Protein AF-A0A1M5M139-F1 (afdb_monomer)

Nearest PDB structures (foldseek):
  7ypo-assembly1_A  TM=5.159E-01  e=4.342E-01  Helicoverpa armigera nucleopolyhedrovirus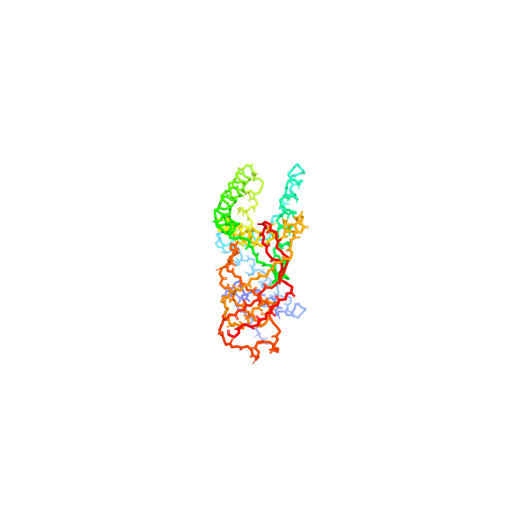
  7yny-assembly1_G  TM=5.193E-01  e=1.221E+00  Helicoverpa armigera nucleopolyhedrovirus
  6nmy-assembly1_F  TM=2.025E-01  e=9.646E+00  Homo sapiens

Foldseek 3Di:
DDDDDDDCPPDALVRLVVCLVPDPCVVCVVVNVVSVVSNVVNLVVDDVVVVVVVCLAPPDDQDDDPPVCVVVVVVVVVVVVVLVVLLVCLLVQQQWWFFLVLVVCLVVVLVVVLVVVLVVVVVCCVPPPSNVVCLVSHDPPSVVVNVCVSVVSSVSSNSCSRGVVLVVVLVVFDWDKDKDKFKWAWDADDVSAGTWIFTPDDDRTHTHIHHDDPVCRVVDDRIAMKMFIAIDGNGTGRTDDMDGDD

pLDDT: mean 82.04, std 12.28, range [37.03, 96.19]

Mean predicted aligned error: 14.46 Å

Secondary structure (DSSP, 8-state):
---PPP-GGG--HHHHHHHHHH--TTT-HHHHHHHHHHHHHHHHHS-HHHHHHHHHHH--PPPPPPHHHHHHHHHHHHHHHHHHHHHHHHTT-TTEEEBHHHHHHHHHHHHHHHHHHHHHHHHHHHH-HHHHHHHHHH-TTHHHHHHHHHHHHHHHHHHIIIIIHHHHHHHHS--EEEEEEEEEEEEEEETTEEEEEEEPP-TTB--EEEE--HHHHHHS-SEEEEEEEEEEETTEEEEEEEEEE-

Radius of gyration: 30.86 Å; Cα contacts (8 Å, |Δi|>4): 283; chains: 1; bounding box: 57×76×71 Å

Solvent-accessible surface area (backbone atoms only — not comparable to full-atom values): 13813 Å² total; per-residue (Å²): 131,92,73,82,70,86,79,66,88,81,53,51,72,68,55,46,52,51,52,59,72,72,50,60,57,90,83,39,55,69,58,50,53,54,51,50,52,50,49,51,50,52,64,67,69,46,55,70,74,57,55,58,59,56,52,62,74,79,68,73,83,73,79,75,78,54,79,84,52,45,63,60,53,49,48,55,50,50,52,51,51,50,52,53,56,54,42,60,50,52,60,76,49,47,46,61,34,41,14,29,80,58,58,74,43,38,64,59,49,34,52,53,52,27,53,52,52,37,50,51,49,52,52,48,46,70,69,34,65,65,60,40,49,49,43,59,65,73,33,100,52,37,70,54,54,64,65,45,50,45,54,51,46,40,65,55,38,43,56,31,58,60,45,47,51,36,52,54,50,35,76,77,43,79,62,42,84,43,72,50,73,34,46,35,36,58,48,72,74,46,89,89,38,58,31,30,36,40,34,52,60,46,98,66,29,41,61,41,58,38,68,47,52,68,69,53,59,75,70,49,68,68,54,52,41,33,36,42,30,29,42,32,33,91,35,22,33,42,57,75,49,72,47,81,47,135

Sequence (246 aa):
MNQQGPDYQNYSLEELEDALSQLDRERFPERFVELQEWLVKRRDEQPASEKAMDDTYYGEALEPVPKENKLWVWFWQGLLIGVLLLDMLVIFRQGYIPAAWWGEWVFTQVLVYTIALSGAFYAFVSKDNFFSRNLKRRSRSWKFTLAFVPLLFAMFLFPFINYVIPAAGHEFATYNRYEYTTTYKLKTRRKGCHYRADLDAAEGLTSSTICITKRDYDSMAPSGKIEVAGHRSMWGLTVTAYREVP

Organism: NCBI:txid634436

Structure (mmCIF, N/CA/C/O backbone):
data_AF-A0A1M5M139-F1
#
_entry.id   AF-A0A1M5M139-F1
#
loop_
_atom_site.group_PDB
_atom_site.id
_atom_site.type_symbol
_atom_site.label_atom_id
_atom_site.label_alt_id
_atom_site.label_comp_id
_atom_site.label_asym_id
_atom_site.label_entity_id
_atom_site.label_seq_id
_atom_site.pdbx_PDB_ins_code
_atom_site.Cartn_x
_atom_site.Cartn_y
_atom_site.Cartn_z
_atom_site.occupancy
_atom_site.B_iso_or_equiv
_atom_site.auth_seq_id
_atom_site.auth_comp_id
_atom_site.auth_asym_id
_atom_site.auth_atom_id
_atom_site.pdbx_PDB_model_num
ATOM 1 N N . MET A 1 1 ? -34.436 -59.790 36.455 1.00 37.03 1 MET A N 1
ATOM 2 C CA . MET A 1 1 ? -32.985 -59.748 36.175 1.00 37.03 1 MET A CA 1
ATOM 3 C C . MET A 1 1 ? -32.459 -58.442 36.750 1.00 37.03 1 MET A C 1
ATOM 5 O O . MET A 1 1 ? -32.854 -57.399 36.251 1.00 37.03 1 MET A O 1
ATOM 9 N N . ASN A 1 2 ? -31.670 -58.494 37.828 1.00 41.66 2 ASN A N 1
ATOM 10 C CA . ASN A 1 2 ? -31.037 -57.313 38.426 1.00 41.66 2 ASN A CA 1
ATOM 11 C C . ASN A 1 2 ? -29.975 -56.781 37.458 1.00 41.66 2 ASN A C 1
ATOM 13 O O . ASN A 1 2 ? -28.872 -57.317 37.407 1.00 41.66 2 ASN A O 1
ATOM 17 N N . GLN A 1 3 ? -30.314 -55.769 36.663 1.00 47.72 3 GLN A N 1
ATOM 18 C CA . GLN A 1 3 ? -29.313 -54.991 35.941 1.00 47.72 3 GLN A CA 1
ATOM 19 C C . GLN A 1 3 ? -28.833 -53.895 36.891 1.00 47.72 3 GLN A C 1
ATOM 21 O O . GLN A 1 3 ? -29.526 -52.898 37.075 1.00 47.72 3 GLN A O 1
ATOM 26 N N . GLN A 1 4 ? -27.679 -54.105 37.531 1.00 57.88 4 GLN A N 1
ATOM 27 C CA . GLN A 1 4 ? -26.932 -53.004 38.141 1.00 57.88 4 GLN A CA 1
ATOM 28 C C . GLN A 1 4 ? -26.701 -51.951 37.051 1.00 57.88 4 GLN A C 1
ATOM 30 O O . GLN A 1 4 ? -26.166 -52.267 35.987 1.00 57.88 4 GLN A O 1
ATOM 35 N N . GLY A 1 5 ? -27.211 -50.740 37.275 1.00 64.12 5 GLY A N 1
ATOM 36 C CA . GLY A 1 5 ? -26.995 -49.610 36.377 1.00 64.12 5 GLY A CA 1
ATOM 37 C C . GLY A 1 5 ? -25.524 -49.176 36.353 1.00 64.12 5 GLY A C 1
ATOM 38 O O . GLY A 1 5 ? -24.733 -49.655 37.169 1.00 64.12 5 GLY A O 1
ATOM 39 N N . PRO A 1 6 ? -25.144 -48.291 35.416 1.00 73.19 6 PRO A N 1
ATOM 40 C CA . PRO A 1 6 ? -23.825 -47.668 35.425 1.00 73.19 6 PRO A CA 1
ATOM 41 C C . PRO A 1 6 ? -23.622 -46.882 36.727 1.00 73.19 6 PRO A C 1
ATOM 43 O O . PRO A 1 6 ? -24.538 -46.200 37.176 1.00 73.19 6 PRO A O 1
ATOM 46 N N . ASP A 1 7 ? -22.432 -46.971 37.321 1.00 80.44 7 ASP A N 1
ATOM 47 C CA . ASP A 1 7 ? -22.066 -46.163 38.487 1.00 80.44 7 ASP A CA 1
ATOM 48 C C . ASP A 1 7 ? -21.491 -44.815 38.033 1.00 80.44 7 ASP A C 1
ATOM 50 O O . ASP A 1 7 ? -20.358 -44.736 37.553 1.00 80.44 7 ASP A O 1
ATOM 54 N N . TYR A 1 8 ? -22.287 -43.756 38.183 1.00 80.00 8 TYR A N 1
ATOM 55 C CA . TYR A 1 8 ? -21.932 -42.396 37.774 1.00 80.00 8 TYR A CA 1
ATOM 56 C C . TYR A 1 8 ? -21.022 -41.666 38.775 1.00 80.00 8 TYR A C 1
ATOM 58 O O . TYR A 1 8 ? -20.567 -40.560 38.487 1.00 80.00 8 TYR A O 1
ATOM 66 N N . GLN A 1 9 ? -20.711 -42.262 39.936 1.00 81.44 9 GLN A N 1
ATOM 67 C CA . GLN A 1 9 ? -19.918 -41.607 40.988 1.00 81.44 9 GLN A CA 1
ATOM 68 C C . GLN A 1 9 ? -18.545 -41.141 40.497 1.00 81.44 9 GLN A C 1
ATOM 70 O O . GLN A 1 9 ? -18.058 -40.089 40.910 1.00 81.44 9 GLN A O 1
ATOM 75 N N . ASN A 1 10 ? -17.924 -41.905 39.598 1.00 82.50 10 ASN A N 1
ATOM 76 C CA . ASN A 1 10 ? -16.565 -41.649 39.121 1.00 82.50 10 ASN A CA 1
ATOM 77 C C . ASN A 1 10 ? -16.506 -40.910 37.781 1.00 82.50 10 ASN A C 1
ATOM 79 O O . ASN A 1 10 ? -15.408 -40.673 37.287 1.00 82.50 10 ASN A O 1
ATOM 83 N N . TYR A 1 11 ? -17.653 -40.549 37.199 1.00 82.19 11 TYR A N 1
ATOM 84 C CA . TYR A 1 11 ? -17.681 -39.894 35.896 1.00 82.19 11 TYR A CA 1
ATOM 85 C C . TYR A 1 11 ? -17.213 -38.442 36.042 1.00 82.19 11 TYR A C 1
ATOM 87 O O . TYR A 1 11 ? -17.574 -37.737 36.997 1.00 82.19 11 TYR A O 1
ATOM 95 N N . SER A 1 12 ? -16.403 -38.002 35.085 1.00 82.06 12 SER A N 1
ATOM 96 C CA . SER A 1 12 ? -16.081 -36.593 34.879 1.00 82.06 12 SER A CA 1
ATOM 97 C C . SER A 1 12 ? -17.290 -35.831 34.329 1.00 82.06 12 SER A C 1
ATOM 99 O O . SER A 1 12 ? -18.270 -36.420 33.873 1.00 82.06 12 SER A O 1
ATOM 101 N N . LEU A 1 13 ? -17.242 -34.497 34.379 1.00 81.25 13 LEU A N 1
ATOM 102 C CA . LEU A 1 13 ? -18.358 -33.662 33.929 1.00 81.25 13 LEU A CA 1
ATOM 103 C C . LEU A 1 13 ? -18.660 -33.866 32.432 1.00 81.25 13 LEU A C 1
ATOM 105 O O . LEU A 1 13 ? -19.823 -33.988 32.065 1.00 81.25 13 LEU A O 1
ATOM 109 N N . GLU A 1 14 ? -17.624 -34.008 31.602 1.00 81.00 14 GLU A N 1
ATOM 110 C CA . GLU A 1 14 ? -17.751 -34.296 30.165 1.00 81.00 14 GLU A CA 1
ATOM 111 C C . GLU A 1 14 ? -18.387 -35.674 29.912 1.00 81.00 14 GLU A C 1
ATOM 113 O O . GLU A 1 14 ? -19.272 -35.805 29.070 1.00 81.00 14 GLU A O 1
ATOM 118 N N . GLU A 1 15 ? -17.998 -36.696 30.681 1.00 83.75 15 GLU A N 1
ATOM 119 C CA . GLU A 1 15 ? -18.577 -38.043 30.576 1.00 83.75 15 GLU A CA 1
ATOM 120 C C . GLU A 1 15 ? -20.043 -38.082 31.028 1.00 83.75 15 GLU A C 1
ATOM 122 O O . GLU A 1 15 ? -20.845 -38.822 30.459 1.00 83.75 15 GLU A O 1
ATOM 127 N N . LEU A 1 16 ? -20.420 -37.281 32.032 1.00 85.25 16 LEU A N 1
ATOM 128 C CA . LEU A 1 16 ? -21.813 -37.144 32.461 1.00 85.25 16 LEU A CA 1
ATOM 129 C C . LEU A 1 16 ? -22.671 -36.423 31.406 1.00 85.25 16 LEU A C 1
ATOM 131 O O . LEU A 1 16 ? -23.817 -36.818 31.182 1.00 85.25 16 LEU A O 1
ATOM 135 N N . GLU A 1 17 ? -22.137 -35.388 30.749 1.00 84.44 17 GLU A N 1
ATOM 136 C CA . GLU A 1 17 ? -22.825 -34.675 29.663 1.00 84.44 17 GLU A CA 1
ATOM 137 C C . GLU A 1 17 ? -22.992 -35.560 28.419 1.00 84.44 17 GLU A C 1
ATOM 139 O O . GLU A 1 17 ? -24.080 -35.601 27.834 1.00 84.44 17 GLU A O 1
ATOM 144 N N . ASP A 1 18 ? -21.960 -36.329 28.059 1.00 84.25 18 ASP A N 1
ATOM 145 C CA . ASP A 1 18 ? -22.025 -37.290 26.956 1.00 84.25 18 ASP A CA 1
ATOM 146 C C . ASP A 1 18 ? -23.029 -38.415 27.256 1.00 84.25 18 ASP A C 1
ATOM 148 O O . ASP A 1 18 ? -23.915 -38.691 26.441 1.00 84.25 18 ASP A O 1
ATOM 152 N N . ALA A 1 19 ? -22.996 -38.981 28.469 1.00 83.81 19 ALA A N 1
ATOM 153 C CA . ALA A 1 19 ? -23.956 -39.994 28.908 1.00 83.81 19 ALA A CA 1
ATOM 154 C C . ALA A 1 19 ? -25.405 -39.481 28.878 1.00 83.81 19 ALA A C 1
ATOM 156 O O . ALA A 1 19 ? -26.307 -40.202 28.449 1.00 83.81 19 ALA A O 1
ATOM 157 N N . LEU A 1 20 ? -25.642 -38.225 29.276 1.00 84.06 20 LEU A N 1
ATOM 158 C CA . LEU A 1 20 ? -26.963 -37.596 29.196 1.00 84.06 20 LEU A CA 1
ATOM 159 C C . LEU A 1 20 ? -27.423 -37.394 27.743 1.00 84.06 20 LEU A C 1
ATOM 161 O O . LEU A 1 20 ? -28.618 -37.500 27.456 1.00 84.06 20 LEU A O 1
ATOM 165 N N . SER A 1 21 ? -26.497 -37.092 26.829 1.00 83.12 21 SER A N 1
ATOM 166 C CA . SER A 1 21 ? -26.801 -36.869 25.410 1.00 83.12 21 SER A CA 1
ATOM 167 C C . SER A 1 21 ? -27.193 -38.155 24.675 1.00 83.12 21 SER A C 1
ATOM 169 O O . SER A 1 21 ? -28.029 -38.122 23.771 1.00 83.12 21 SER A O 1
ATOM 171 N N . GLN A 1 22 ? -26.638 -39.290 25.107 1.00 82.56 22 GLN A N 1
ATOM 172 C CA . GLN A 1 22 ? -26.876 -40.611 24.524 1.00 82.56 22 GLN A CA 1
ATOM 173 C C . GLN A 1 22 ? -28.011 -41.382 25.221 1.00 82.56 22 GLN A C 1
ATOM 175 O O . GLN A 1 22 ? -28.447 -42.424 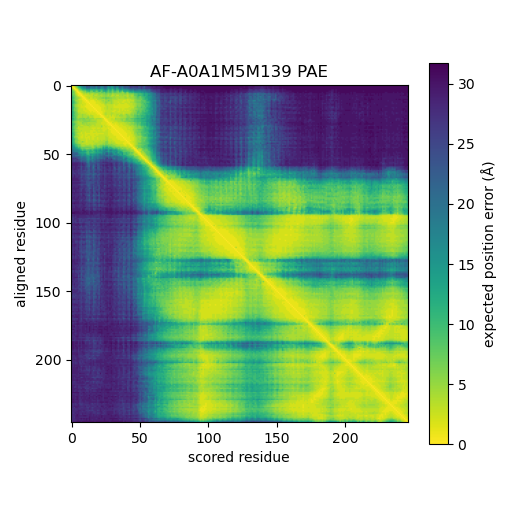24.722 1.00 82.56 22 GLN A O 1
ATOM 180 N N . LEU A 1 23 ? -28.510 -40.895 26.364 1.00 84.44 23 LEU A N 1
ATOM 181 C CA . LEU A 1 23 ? -29.578 -41.552 27.112 1.00 84.44 23 LEU A CA 1
ATOM 182 C C . LEU A 1 23 ? -30.946 -41.370 26.437 1.00 84.44 23 LEU A C 1
ATOM 184 O O . LEU A 1 23 ? -31.459 -40.259 26.291 1.00 84.44 23 LEU A O 1
ATOM 188 N N . ASP A 1 24 ? -31.594 -42.494 26.137 1.00 82.69 24 ASP A N 1
ATOM 189 C CA . ASP A 1 24 ? -33.000 -42.532 25.742 1.00 82.69 24 ASP A CA 1
ATOM 190 C C . ASP A 1 24 ? -33.910 -42.228 26.948 1.00 82.69 24 ASP A C 1
ATOM 192 O O . ASP A 1 24 ? -34.145 -43.068 27.827 1.00 82.69 24 ASP A O 1
ATOM 196 N N . ARG A 1 25 ? -34.403 -40.986 26.983 1.00 81.75 25 ARG A N 1
ATOM 197 C CA . ARG A 1 25 ? -35.172 -40.408 28.095 1.00 81.75 25 ARG A CA 1
ATOM 198 C C . ARG A 1 25 ? -36.525 -41.076 28.304 1.00 81.75 25 ARG A C 1
ATOM 200 O O . ARG A 1 25 ? -36.994 -41.139 29.437 1.00 81.75 25 ARG A O 1
ATOM 207 N N . GLU A 1 26 ? -37.149 -41.565 27.236 1.00 79.69 26 GLU A N 1
ATOM 208 C CA . GLU A 1 26 ? -38.466 -42.207 27.312 1.00 79.69 26 GLU A CA 1
ATOM 209 C C . GLU A 1 26 ? -38.354 -43.613 27.905 1.00 79.69 26 GLU A C 1
ATOM 211 O O . GLU A 1 26 ? -39.253 -44.083 28.604 1.00 79.69 26 GLU A O 1
ATOM 216 N N . ARG A 1 27 ? -37.215 -44.271 27.669 1.00 80.06 27 ARG A N 1
ATOM 217 C CA . ARG A 1 27 ? -36.970 -45.644 28.106 1.00 80.06 27 ARG A CA 1
ATOM 218 C C . ARG A 1 27 ? -36.388 -45.752 29.515 1.00 80.06 27 ARG A C 1
ATOM 220 O O . ARG A 1 27 ? -36.637 -46.753 30.185 1.00 80.06 27 ARG A O 1
ATOM 227 N N . PHE A 1 28 ? -35.622 -44.757 29.971 1.00 82.12 28 PHE A N 1
ATOM 228 C CA . PHE A 1 28 ? -34.951 -44.780 31.278 1.00 82.12 28 PHE A CA 1
ATOM 229 C C . PHE A 1 28 ? -35.088 -43.451 32.048 1.00 82.12 28 PHE A C 1
ATOM 231 O O . PHE A 1 28 ? -34.087 -42.767 32.282 1.00 82.12 28 PHE A O 1
ATOM 238 N N . PRO A 1 29 ? -36.306 -43.087 32.495 1.00 79.56 29 PRO A N 1
ATOM 239 C CA . PRO A 1 29 ? -36.557 -41.813 33.172 1.00 79.56 29 PRO A CA 1
ATOM 240 C C . PRO A 1 29 ? -35.836 -41.691 34.523 1.00 79.56 29 PRO A C 1
ATOM 242 O O . PRO A 1 29 ? -35.364 -40.615 34.870 1.00 79.56 29 PRO A O 1
ATOM 245 N N . GLU A 1 30 ? -35.680 -42.789 35.268 1.00 83.19 30 GLU A N 1
ATOM 246 C CA . GLU A 1 30 ? -34.983 -42.782 36.565 1.00 83.19 30 GLU A CA 1
ATOM 247 C C . GLU A 1 30 ? -33.487 -42.461 36.414 1.00 83.19 30 GLU A C 1
ATOM 249 O O . GLU A 1 30 ? -32.934 -41.676 37.180 1.00 83.19 30 GLU A O 1
ATOM 254 N N . ARG A 1 31 ? -32.844 -42.985 35.359 1.00 81.81 31 ARG A N 1
ATOM 255 C CA . ARG A 1 31 ? -31.425 -42.713 35.062 1.00 81.81 31 ARG A CA 1
ATOM 256 C C . ARG A 1 31 ? -31.194 -41.277 34.618 1.00 81.81 31 ARG A C 1
ATOM 258 O O . ARG A 1 31 ? -30.126 -40.728 34.854 1.00 81.81 31 ARG A O 1
ATOM 265 N N . PHE A 1 32 ? -32.186 -40.680 33.963 1.00 83.00 32 PHE A N 1
ATOM 266 C CA . PHE A 1 32 ? -32.128 -39.283 33.561 1.00 83.00 32 PHE A CA 1
ATOM 267 C C . PHE A 1 32 ? -32.095 -38.360 34.785 1.00 83.00 32 PHE A C 1
ATOM 269 O O . PHE A 1 32 ? -31.285 -37.438 34.821 1.00 83.00 32 PHE A O 1
ATOM 276 N N . VAL A 1 33 ? -32.922 -38.642 35.799 1.00 83.75 33 VAL A N 1
ATOM 277 C CA . VAL A 1 33 ? -32.925 -37.891 37.065 1.00 83.75 33 VAL A CA 1
ATOM 278 C C . VAL A 1 33 ? -31.592 -38.063 37.795 1.00 83.75 33 VAL A C 1
ATOM 280 O O . VAL A 1 33 ? -30.975 -37.072 38.171 1.00 83.75 33 VAL A O 1
ATOM 283 N N . GLU A 1 34 ? -31.094 -39.295 37.904 1.00 83.94 34 GLU A N 1
ATOM 284 C CA . GLU A 1 34 ? -29.816 -39.585 38.565 1.00 83.94 34 GLU A CA 1
ATOM 285 C C . GLU A 1 34 ? -28.622 -38.889 37.879 1.00 83.94 34 GLU A C 1
ATOM 287 O O . GLU A 1 34 ? -27.794 -38.268 38.545 1.00 83.94 34 GLU A O 1
ATOM 292 N N . LEU A 1 35 ? -28.549 -38.915 36.542 1.00 83.88 35 LEU A N 1
ATOM 293 C CA . LEU A 1 35 ? -27.514 -38.201 35.782 1.00 83.88 35 LEU A CA 1
ATOM 294 C C . LEU A 1 35 ? -27.607 -36.681 35.958 1.00 83.88 35 LEU A C 1
ATOM 296 O O . LEU A 1 35 ? -26.576 -36.017 36.062 1.00 83.88 35 LEU A O 1
ATOM 300 N N . GLN A 1 36 ? -28.818 -36.117 36.018 1.00 82.31 36 GLN A N 1
ATOM 301 C CA . GLN A 1 36 ? -29.002 -34.692 36.302 1.00 82.31 36 GLN A CA 1
ATOM 302 C C . GLN A 1 36 ? -28.524 -34.321 37.708 1.00 82.31 36 GLN A C 1
ATOM 304 O O . GLN A 1 36 ? -27.856 -33.300 37.871 1.00 82.31 36 GLN A O 1
ATOM 309 N N . GLU A 1 37 ? -28.814 -35.148 38.711 1.00 85.62 37 GLU A N 1
ATOM 310 C CA . GLU A 1 37 ? -28.352 -34.935 40.084 1.00 85.62 37 GLU A CA 1
ATOM 311 C C . GLU A 1 37 ? -26.821 -34.982 40.181 1.00 85.62 37 GLU A C 1
ATOM 313 O O . GLU A 1 37 ? -26.213 -34.092 40.782 1.00 85.62 37 GLU A O 1
ATOM 318 N N . TRP A 1 38 ? -26.179 -35.961 39.534 1.00 83.81 38 TRP A N 1
ATOM 319 C CA . TRP A 1 38 ? -24.717 -36.052 39.492 1.00 83.81 38 TRP A CA 1
ATOM 320 C C . TRP A 1 38 ? -24.069 -34.910 38.706 1.00 83.81 38 TRP A C 1
ATOM 322 O O . TRP A 1 38 ? -23.031 -34.408 39.134 1.00 83.81 38 TRP A O 1
ATOM 332 N N . LEU A 1 39 ? -24.688 -34.441 37.618 1.00 83.25 39 LEU A N 1
ATOM 333 C CA . LEU A 1 39 ? -24.229 -33.260 36.876 1.00 83.25 39 LEU A CA 1
ATOM 334 C C . LEU A 1 39 ? -24.257 -31.999 37.737 1.00 83.25 39 LEU A C 1
ATOM 336 O O . LEU A 1 39 ? -23.273 -31.259 37.776 1.00 83.25 39 LEU A O 1
ATOM 340 N N . VAL A 1 40 ? -25.361 -31.764 38.451 1.00 83.50 40 VAL A N 1
ATOM 341 C CA . VAL A 1 40 ? -25.485 -30.623 39.369 1.00 83.50 40 VAL A CA 1
ATOM 342 C C . VAL A 1 40 ? -24.438 -30.728 40.474 1.00 83.50 40 VAL A C 1
ATOM 344 O O . VAL A 1 40 ? -23.694 -29.778 40.707 1.00 83.50 40 VAL A O 1
ATOM 347 N N . LYS A 1 41 ? -24.299 -31.907 41.083 1.00 86.19 41 LYS A N 1
ATOM 348 C CA . LYS A 1 41 ? -23.318 -32.151 42.140 1.00 86.19 41 LYS A CA 1
ATOM 349 C C . LYS A 1 41 ? -21.879 -31.922 41.669 1.00 86.19 41 LYS A C 1
ATOM 351 O O . LYS A 1 41 ? -21.130 -31.225 42.345 1.00 86.19 41 LYS A O 1
ATOM 356 N N . ARG A 1 42 ? -21.489 -32.432 40.494 1.00 83.44 42 ARG A N 1
ATOM 357 C CA . ARG A 1 42 ? -20.148 -32.211 39.921 1.00 83.44 42 ARG A CA 1
ATOM 358 C C . ARG A 1 42 ? -19.898 -30.749 39.558 1.00 83.44 42 ARG A C 1
ATOM 360 O O . ARG A 1 42 ? -18.794 -30.256 39.771 1.00 83.44 42 ARG A O 1
ATOM 367 N N . ARG A 1 43 ? -20.916 -30.037 39.067 1.00 78.25 43 ARG A N 1
ATOM 368 C CA . ARG A 1 43 ? -20.843 -28.592 38.795 1.00 78.25 43 ARG A CA 1
ATOM 369 C C . ARG A 1 43 ? -20.740 -27.764 40.084 1.00 78.25 43 ARG A C 1
ATOM 371 O O . ARG A 1 43 ? -20.158 -26.680 40.079 1.00 78.25 43 ARG A O 1
ATOM 378 N N . ASP A 1 44 ? -21.272 -28.256 41.196 1.00 79.94 44 ASP A N 1
ATOM 379 C CA . ASP A 1 44 ? -21.140 -27.621 42.512 1.00 79.94 44 ASP A CA 1
ATOM 380 C C . ASP A 1 44 ? -19.823 -27.948 43.220 1.00 79.94 44 ASP A C 1
ATOM 382 O O . ASP A 1 44 ? -19.306 -27.105 43.952 1.00 79.94 44 ASP A O 1
ATOM 386 N N . GLU A 1 45 ? -19.239 -29.112 42.939 1.00 81.81 45 GLU A N 1
ATOM 387 C CA . GLU A 1 45 ? -17.903 -29.512 43.394 1.00 81.81 45 GLU A CA 1
ATOM 388 C C . GLU A 1 45 ? -16.762 -28.840 42.605 1.00 81.81 45 GLU A C 1
ATOM 390 O O . GLU A 1 45 ? -15.619 -28.849 43.070 1.00 81.81 45 GLU A O 1
ATOM 395 N N . GLN A 1 46 ? -17.042 -28.238 41.439 1.00 73.69 46 GLN A N 1
ATOM 396 C CA . GLN A 1 46 ? -16.029 -27.505 40.677 1.00 73.69 46 GLN A CA 1
ATOM 397 C C . GLN A 1 46 ? -15.457 -26.335 41.494 1.00 73.69 46 GLN A C 1
ATOM 399 O O . GLN A 1 46 ? -16.208 -25.548 42.085 1.00 73.69 46 GLN A O 1
ATOM 404 N N . PRO A 1 47 ? -14.123 -26.160 41.507 1.00 71.81 47 PRO A N 1
ATOM 405 C CA . PRO A 1 47 ? -13.500 -25.043 42.197 1.00 71.81 47 PRO A CA 1
ATOM 406 C C . PRO A 1 47 ? -14.016 -23.719 41.620 1.00 71.81 47 PRO A C 1
ATOM 408 O O . PRO A 1 47 ? -14.158 -23.558 40.408 1.00 71.81 47 PRO A O 1
ATOM 411 N N . ALA A 1 48 ? -14.255 -22.730 42.488 1.00 62.16 48 ALA A N 1
ATOM 412 C CA . ALA A 1 48 ? -14.799 -21.423 42.098 1.00 62.16 48 ALA A CA 1
ATOM 413 C C . ALA A 1 48 ? -13.986 -20.714 40.991 1.00 62.16 48 ALA A C 1
ATOM 415 O O . ALA A 1 48 ? -14.518 -19.862 40.283 1.00 62.16 48 ALA A O 1
ATOM 416 N N . SER A 1 49 ? -12.711 -21.082 40.814 1.00 56.53 49 SER A N 1
ATOM 417 C CA . SER A 1 49 ? -11.855 -20.617 39.720 1.00 56.53 49 SER A CA 1
ATOM 418 C C . SER A 1 49 ? -12.270 -21.126 38.337 1.00 56.53 49 SER A C 1
ATOM 420 O O . SER A 1 49 ? -12.070 -20.402 37.369 1.00 56.53 49 SER A O 1
ATOM 422 N N . GLU A 1 50 ? -12.826 -22.335 38.229 1.00 54.47 50 GLU A N 1
ATOM 423 C CA . GLU A 1 50 ? -13.322 -22.908 36.967 1.00 54.47 50 GLU A CA 1
ATOM 424 C C . GLU A 1 50 ? -14.752 -22.444 36.681 1.00 54.47 50 GLU A C 1
ATOM 426 O O . GLU A 1 50 ? -15.040 -22.005 35.570 1.00 54.47 50 GLU A O 1
ATOM 431 N N . LYS A 1 51 ? -15.603 -22.384 37.713 1.00 53.06 51 LYS A N 1
ATOM 432 C CA . LYS A 1 51 ? -16.973 -21.845 37.616 1.00 53.06 51 LYS A CA 1
ATOM 433 C C . LYS A 1 51 ? -16.988 -20.387 37.125 1.00 53.06 51 LYS A C 1
ATOM 435 O O 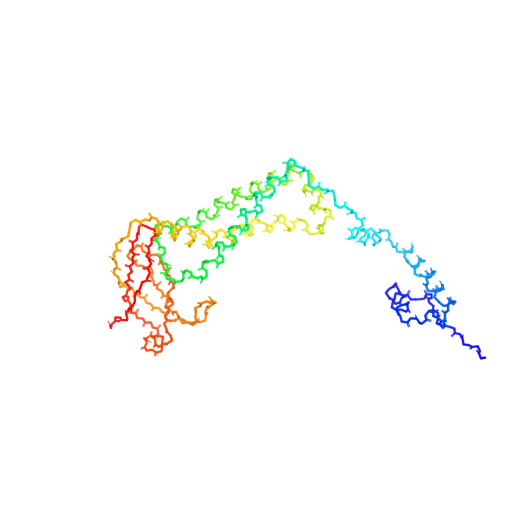. LYS A 1 51 ? -17.731 -20.031 36.218 1.00 53.06 51 LYS A O 1
ATOM 440 N N . ALA A 1 52 ? -16.084 -19.549 37.647 1.00 53.22 52 ALA A N 1
ATOM 441 C CA . ALA A 1 52 ? -15.930 -18.158 37.205 1.00 53.22 52 ALA A CA 1
ATOM 442 C C . ALA A 1 52 ? -15.407 -18.018 35.762 1.00 53.22 52 ALA A C 1
ATOM 444 O O . ALA A 1 52 ? -15.575 -16.967 35.139 1.00 53.22 52 ALA A O 1
ATOM 445 N N . MET A 1 53 ? -14.741 -19.049 35.242 1.00 49.22 53 MET A N 1
ATOM 446 C CA . MET A 1 53 ? -14.116 -19.038 33.924 1.00 49.22 53 MET A CA 1
ATOM 447 C C . MET A 1 53 ? -15.106 -19.393 32.807 1.00 49.22 53 MET A C 1
ATOM 449 O O . MET A 1 53 ? -14.954 -18.889 31.696 1.00 49.22 53 MET A O 1
ATOM 453 N N . ASP A 1 54 ? -16.127 -20.192 33.119 1.00 47.09 54 ASP A N 1
ATOM 454 C CA . ASP A 1 54 ? -17.172 -20.601 32.173 1.00 47.09 54 ASP A CA 1
ATOM 455 C C . ASP A 1 54 ? -18.351 -19.605 32.153 1.00 47.09 54 ASP A C 1
ATOM 457 O O . ASP A 1 54 ? -18.797 -19.163 31.090 1.00 47.09 54 ASP A O 1
ATOM 461 N N . ASP A 1 55 ? -18.763 -19.099 33.324 1.00 49.09 55 ASP A N 1
ATOM 462 C CA . ASP A 1 55 ? -19.841 -18.099 33.437 1.00 49.09 55 ASP A CA 1
ATOM 463 C C . ASP A 1 55 ? -19.479 -16.737 32.806 1.00 49.09 55 ASP A C 1
ATOM 465 O O . ASP A 1 55 ? -20.353 -15.971 32.386 1.00 49.09 55 ASP A O 1
ATOM 469 N N . THR A 1 56 ? -18.185 -16.421 32.674 1.00 50.81 56 THR A N 1
ATOM 470 C CA . THR A 1 56 ? -17.730 -15.180 32.022 1.00 50.81 56 THR A CA 1
ATOM 471 C C . THR A 1 56 ? -17.801 -15.219 30.495 1.00 50.81 56 THR A C 1
ATOM 473 O O . THR A 1 56 ? -17.719 -14.160 29.867 1.00 50.81 56 THR A O 1
ATOM 476 N N . TYR A 1 57 ? -17.975 -16.391 29.875 1.00 50.38 57 TYR A N 1
ATOM 477 C CA . TYR A 1 57 ? -17.971 -16.511 28.416 1.00 50.38 57 TYR A CA 1
ATOM 478 C C . TYR A 1 57 ? -19.358 -16.290 27.780 1.00 50.38 57 TYR A C 1
ATOM 480 O O . TYR A 1 57 ? -19.429 -15.764 26.667 1.00 50.38 57 TYR A O 1
ATOM 488 N N . TYR A 1 58 ? -20.457 -16.571 28.497 1.00 45.03 58 TYR A N 1
ATOM 489 C CA . TYR A 1 58 ? -21.823 -16.474 27.946 1.00 45.03 58 TYR A CA 1
ATOM 490 C C . TYR A 1 58 ? -22.837 -15.623 28.748 1.00 45.03 58 TYR A C 1
ATOM 492 O O . TYR A 1 58 ? -23.965 -15.454 28.288 1.00 45.03 58 TYR A O 1
ATOM 500 N N . GLY A 1 59 ? -22.481 -15.054 29.906 1.00 49.12 59 GLY A N 1
ATOM 501 C CA . GLY A 1 59 ? -23.490 -14.652 30.903 1.00 49.12 59 GLY A CA 1
ATOM 502 C C . GLY A 1 59 ? -24.003 -13.204 30.962 1.00 49.12 59 GLY A C 1
ATOM 503 O O . GLY A 1 59 ? -25.043 -12.991 31.579 1.00 49.12 59 GLY A O 1
ATOM 504 N N . GLU A 1 60 ? -23.357 -12.189 30.372 1.00 51.72 60 GLU A N 1
ATOM 505 C CA . GLU A 1 60 ? -23.799 -10.792 30.577 1.00 51.72 60 GLU A CA 1
ATOM 506 C C . GLU A 1 60 ? -24.143 -10.043 29.294 1.00 51.72 60 GLU A C 1
ATOM 508 O O . GLU A 1 60 ? -23.313 -9.853 28.402 1.00 51.72 60 GLU A O 1
ATOM 513 N N . ALA A 1 61 ? -25.391 -9.562 29.243 1.00 54.00 61 ALA A N 1
ATOM 514 C CA . ALA A 1 61 ? -25.876 -8.669 28.205 1.00 54.00 61 ALA A CA 1
ATOM 515 C C . ALA A 1 61 ? -24.948 -7.452 28.102 1.00 54.00 61 ALA A C 1
ATOM 517 O O . ALA A 1 61 ? -24.714 -6.732 29.074 1.00 54.00 61 ALA A O 1
ATOM 518 N N . LEU A 1 62 ? -24.395 -7.246 26.907 1.00 58.31 62 LEU A N 1
ATOM 519 C CA . LEU A 1 62 ? -23.519 -6.119 26.621 1.00 58.31 62 LEU A CA 1
ATOM 520 C C . LEU A 1 62 ? -24.279 -4.819 26.895 1.00 58.31 62 LEU A C 1
ATOM 522 O O . LEU A 1 62 ? -25.371 -4.613 26.360 1.00 58.31 62 LEU A O 1
ATOM 526 N N . GLU A 1 63 ? -23.687 -3.926 27.688 1.00 62.22 63 GLU A N 1
ATOM 527 C CA . GLU A 1 63 ? -24.193 -2.560 27.781 1.00 62.22 63 GLU A CA 1
ATOM 528 C C . GLU A 1 63 ? -24.180 -1.962 26.355 1.00 62.22 63 GLU A C 1
ATOM 530 O O . GLU A 1 63 ? -23.186 -2.116 25.635 1.00 62.22 63 GLU A O 1
ATOM 535 N N . PRO A 1 64 ? -25.270 -1.337 25.880 1.00 62.81 64 PRO A N 1
ATOM 536 C CA . PRO A 1 64 ? -25.296 -0.730 24.555 1.00 62.81 64 PRO A CA 1
ATOM 537 C C . PRO A 1 64 ? -24.338 0.466 24.498 1.00 62.81 64 PRO A C 1
ATOM 539 O O . PRO A 1 64 ? -24.228 1.224 25.460 1.00 62.81 64 PRO A O 1
ATOM 542 N N . VAL A 1 65 ? -23.670 0.662 23.352 1.00 64.00 65 VAL A N 1
ATOM 543 C CA . VAL A 1 65 ? -22.788 1.823 23.126 1.00 64.00 65 VAL A CA 1
ATOM 544 C C . VAL A 1 65 ? -23.557 3.112 23.448 1.00 64.00 65 VAL A C 1
ATOM 546 O O . VAL A 1 65 ? -24.641 3.305 22.878 1.00 64.00 65 VAL A O 1
ATOM 549 N N . PRO A 1 66 ? -23.021 4.004 24.304 1.00 71.00 66 PRO A N 1
ATOM 550 C CA . PRO A 1 66 ? -23.645 5.288 24.593 1.00 71.00 66 PRO A CA 1
ATOM 551 C C . PRO A 1 66 ? -23.974 6.036 23.296 1.00 71.00 66 PRO A C 1
ATOM 553 O O . PRO A 1 66 ? -23.151 6.098 22.377 1.00 71.00 66 PRO A O 1
ATOM 556 N N . LYS A 1 67 ? -25.184 6.605 23.192 1.00 72.38 67 LYS A N 1
ATOM 557 C CA . LYS A 1 67 ? -25.655 7.269 21.957 1.00 72.38 67 LYS A CA 1
ATOM 558 C C . LYS A 1 67 ? -24.708 8.385 21.493 1.00 72.38 67 LYS A C 1
ATOM 560 O O . LYS A 1 67 ? -24.547 8.571 20.291 1.00 72.38 67 LYS A O 1
ATOM 565 N N . GLU A 1 68 ? -24.063 9.065 22.435 1.00 72.00 68 GLU A N 1
ATOM 566 C CA . GLU A 1 68 ? -23.068 10.125 22.221 1.00 72.00 68 GLU A CA 1
ATOM 567 C C . GLU A 1 68 ? -21.783 9.645 21.526 1.00 72.00 68 GLU A C 1
ATOM 569 O O . GLU A 1 68 ? -21.263 10.333 20.650 1.00 72.00 68 GLU A O 1
ATOM 574 N N . ASN A 1 69 ? -21.324 8.425 21.817 1.00 70.31 69 ASN A N 1
ATOM 575 C CA . ASN A 1 69 ? -20.106 7.865 21.221 1.00 70.31 69 ASN A CA 1
ATOM 576 C C . ASN A 1 69 ? -20.384 7.121 19.912 1.00 70.31 69 ASN A C 1
ATOM 578 O O . ASN A 1 69 ? -19.461 6.830 19.150 1.00 70.31 69 ASN A O 1
ATOM 582 N N . LYS A 1 70 ? -21.657 6.828 19.617 1.00 76.25 70 LYS A N 1
ATOM 583 C CA . LYS A 1 70 ? -22.055 6.042 18.447 1.00 76.25 70 LYS A CA 1
ATOM 584 C C . LYS A 1 70 ? -21.561 6.672 17.144 1.00 76.25 70 LYS A C 1
ATOM 586 O O . LYS A 1 70 ? -20.994 5.966 16.321 1.00 76.25 70 LYS A O 1
ATOM 591 N N . LEU A 1 71 ? -21.703 7.987 16.971 1.00 79.00 71 LEU A N 1
ATOM 592 C CA . LEU A 1 71 ? -21.266 8.660 15.742 1.00 79.00 71 LEU A CA 1
ATOM 593 C C . LEU A 1 71 ? -19.746 8.548 15.535 1.00 79.00 71 LEU A C 1
ATOM 595 O O . LEU A 1 71 ? -19.286 8.247 14.437 1.00 79.00 71 LEU A O 1
ATOM 599 N N . TRP A 1 72 ? -18.975 8.727 16.610 1.00 73.19 72 TRP A N 1
ATOM 600 C CA . TRP A 1 72 ? -17.514 8.627 16.590 1.00 73.19 72 TRP A CA 1
ATOM 601 C C . TRP A 1 72 ? -17.044 7.201 16.279 1.00 73.19 72 TRP A C 1
ATOM 603 O O . TRP A 1 72 ? -16.152 6.996 15.457 1.00 73.19 72 TRP A O 1
ATOM 613 N N . VAL A 1 73 ? -17.678 6.195 16.883 1.00 76.19 73 VAL A N 1
ATOM 614 C CA . VAL A 1 73 ? -17.377 4.784 16.601 1.00 76.19 73 VAL A CA 1
ATOM 615 C C . VAL A 1 73 ? -17.666 4.447 15.136 1.00 76.19 73 VAL A C 1
ATOM 617 O O . VAL A 1 73 ? -16.844 3.808 14.483 1.00 76.19 73 VAL A O 1
ATOM 620 N N . TRP A 1 74 ? -18.797 4.913 14.598 1.00 79.94 74 TRP A N 1
ATOM 621 C CA . TRP A 1 74 ? -19.171 4.691 13.198 1.00 7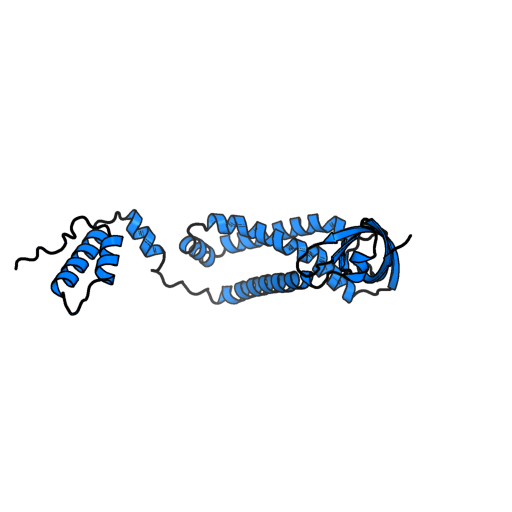9.94 74 TRP A CA 1
ATOM 622 C C . TRP A 1 74 ? -18.222 5.396 12.233 1.00 79.94 74 TRP A C 1
ATOM 624 O O . TRP A 1 74 ? -17.869 4.822 11.208 1.00 79.94 74 TRP A O 1
ATOM 634 N N . PHE A 1 75 ? -17.769 6.603 12.572 1.00 81.50 75 PHE A N 1
ATOM 635 C CA . PHE A 1 75 ? -16.777 7.325 11.784 1.00 81.50 75 PHE A CA 1
ATOM 636 C C . PHE A 1 75 ? -15.455 6.550 11.692 1.00 81.50 75 PHE A C 1
ATOM 638 O O . PHE A 1 75 ? -14.979 6.298 10.588 1.00 81.50 75 PHE A O 1
ATOM 645 N N . TRP A 1 76 ? -14.887 6.104 12.820 1.00 75.94 76 TRP A N 1
ATOM 646 C CA . TRP A 1 76 ? -13.640 5.324 12.811 1.00 75.94 76 TRP A CA 1
ATOM 647 C C . TRP A 1 76 ? -13.797 3.962 12.130 1.00 75.94 76 TRP A C 1
ATOM 649 O O . TRP A 1 76 ? -12.899 3.545 11.400 1.00 75.94 76 TRP A O 1
ATOM 659 N N . GLN A 1 77 ? -14.928 3.274 12.330 1.00 80.44 77 GLN A N 1
ATOM 660 C CA . GLN A 1 77 ? -15.217 2.024 11.620 1.00 80.44 77 GLN A CA 1
ATOM 661 C C . GLN A 1 77 ? -15.339 2.249 10.114 1.00 80.44 77 GLN A C 1
ATOM 663 O O . GLN A 1 77 ? -14.742 1.504 9.343 1.00 80.44 77 GLN A O 1
ATOM 668 N N . GLY A 1 78 ? -16.068 3.284 9.694 1.00 83.00 78 GLY A N 1
ATOM 669 C CA . GLY A 1 78 ? -16.217 3.651 8.290 1.00 83.00 78 GLY A CA 1
ATOM 670 C C . GLY A 1 78 ? -14.880 4.013 7.648 1.00 83.00 78 GLY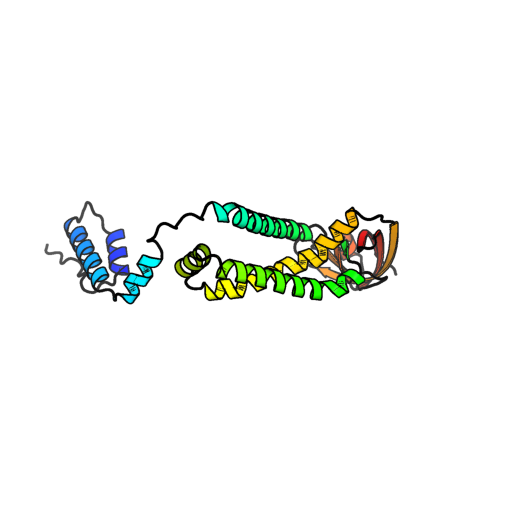 A C 1
ATOM 671 O O . GLY A 1 78 ? -14.582 3.528 6.561 1.00 83.00 78 GLY A O 1
ATOM 672 N N . LEU A 1 79 ? -14.043 4.788 8.345 1.00 82.00 79 LEU A N 1
ATOM 673 C CA . LEU A 1 79 ? -12.691 5.130 7.904 1.00 82.00 79 LEU A CA 1
ATOM 674 C C . LEU A 1 79 ? -11.830 3.872 7.725 1.00 82.00 79 LEU A C 1
ATOM 676 O O . LEU A 1 79 ? -11.212 3.697 6.678 1.00 82.00 79 LEU A O 1
ATOM 680 N N . LEU A 1 80 ? -11.818 2.979 8.717 1.00 81.00 80 LEU A N 1
ATOM 681 C CA . LEU A 1 80 ? -11.027 1.750 8.672 1.00 81.00 80 LEU A CA 1
ATOM 682 C C . LEU A 1 80 ? -11.495 0.821 7.545 1.00 81.00 80 LEU A C 1
ATOM 684 O O . LEU A 1 80 ? -10.672 0.345 6.771 1.00 81.00 80 LEU A O 1
ATOM 688 N N . ILE A 1 81 ? -12.806 0.616 7.398 1.00 84.88 81 ILE A N 1
ATOM 689 C CA . ILE A 1 81 ? -13.378 -0.159 6.287 1.00 84.88 81 ILE A CA 1
ATOM 690 C C . ILE A 1 81 ? -13.027 0.490 4.942 1.00 84.88 81 ILE A C 1
ATOM 692 O O . ILE A 1 81 ? -12.651 -0.214 4.008 1.00 84.88 81 ILE A O 1
ATOM 696 N N . GLY A 1 82 ? -13.103 1.818 4.843 1.00 84.94 82 GLY A N 1
ATOM 697 C CA . GLY A 1 82 ? -12.730 2.560 3.642 1.00 84.94 82 GLY A CA 1
ATOM 698 C C . GLY A 1 82 ? -11.273 2.327 3.241 1.00 84.94 82 GLY A C 1
ATOM 699 O O . GLY A 1 82 ? -11.011 1.996 2.087 1.00 84.94 82 GLY A O 1
ATOM 700 N N . VAL A 1 83 ? -10.338 2.420 4.193 1.00 82.00 83 VAL A N 1
ATOM 701 C CA . VAL A 1 83 ? -8.913 2.120 3.959 1.00 82.00 83 VAL A CA 1
ATOM 702 C C . VAL A 1 83 ? -8.733 0.676 3.492 1.00 82.00 83 VAL A C 1
ATOM 704 O O . VAL A 1 83 ? -8.085 0.452 2.476 1.00 82.00 83 VAL A O 1
ATOM 707 N N . LEU A 1 84 ? -9.378 -0.293 4.149 1.00 82.56 84 LEU A N 1
ATOM 708 C CA . LEU A 1 84 ? -9.295 -1.707 3.763 1.00 82.56 84 LEU A CA 1
ATOM 709 C C . LEU A 1 84 ? -9.804 -1.970 2.339 1.00 82.56 84 LEU A C 1
ATOM 711 O O . LEU A 1 84 ? -9.197 -2.741 1.594 1.00 82.56 84 LEU A O 1
ATOM 715 N N . LEU A 1 85 ? -10.916 -1.340 1.954 1.00 84.88 85 LEU A N 1
ATOM 716 C CA . LEU A 1 85 ? -11.466 -1.464 0.605 1.00 84.88 85 LEU A CA 1
ATOM 717 C C . LEU A 1 85 ? -10.529 -0.846 -0.436 1.00 84.88 85 LEU A C 1
ATOM 719 O O . LEU A 1 85 ? -10.296 -1.453 -1.480 1.00 84.88 85 LEU A O 1
ATOM 723 N N . LEU A 1 86 ? -9.956 0.324 -0.151 1.00 81.19 86 LEU A N 1
ATOM 724 C CA . LEU A 1 86 ? -9.004 0.981 -1.047 1.00 81.19 86 LEU A CA 1
ATOM 725 C C . LEU A 1 86 ? -7.695 0.189 -1.176 1.00 81.19 86 LEU A C 1
ATOM 727 O O . LEU A 1 86 ? -7.187 0.030 -2.285 1.00 81.19 86 LEU A O 1
ATOM 731 N N . ASP A 1 87 ? -7.197 -0.386 -0.084 1.00 79.69 87 ASP A N 1
ATOM 732 C CA . ASP A 1 87 ? -6.030 -1.272 -0.099 1.00 79.69 87 ASP A CA 1
ATOM 733 C C . ASP A 1 87 ? -6.276 -2.538 -0.915 1.00 79.69 87 ASP A C 1
ATOM 735 O O . ASP A 1 87 ? -5.403 -2.986 -1.660 1.00 79.69 87 ASP A O 1
ATOM 739 N N . MET A 1 88 ? -7.482 -3.109 -0.839 1.00 78.94 88 MET A N 1
ATOM 740 C CA . MET A 1 88 ? -7.850 -4.244 -1.682 1.00 78.94 88 MET A CA 1
ATOM 741 C C . MET A 1 88 ? -7.756 -3.886 -3.174 1.00 78.94 88 MET A C 1
ATOM 743 O O . MET A 1 88 ? -7.353 -4.729 -3.983 1.00 78.94 88 MET A O 1
ATOM 747 N N . LEU A 1 89 ? -8.062 -2.637 -3.546 1.00 75.19 89 LEU A N 1
ATOM 748 C CA . LEU A 1 89 ? -7.969 -2.175 -4.931 1.00 75.19 89 LEU A CA 1
ATOM 749 C C . LEU A 1 89 ? -6.527 -2.054 -5.445 1.00 75.19 89 LEU A C 1
ATOM 751 O O . LEU A 1 89 ? -6.314 -2.140 -6.657 1.00 75.19 89 LEU A O 1
ATOM 755 N N . VAL A 1 90 ? -5.524 -1.948 -4.563 1.00 73.88 90 VAL A N 1
ATOM 756 C CA . VAL A 1 90 ? -4.096 -1.937 -4.947 1.00 73.88 90 VAL A CA 1
ATOM 757 C C . VAL A 1 90 ? -3.722 -3.188 -5.739 1.00 73.88 90 VAL A C 1
ATOM 759 O O . VAL A 1 90 ? -2.925 -3.115 -6.673 1.00 73.88 90 VAL A O 1
ATOM 762 N N . ILE A 1 91 ? -4.341 -4.335 -5.435 1.00 65.12 91 ILE A N 1
ATOM 763 C CA . ILE A 1 91 ? -4.097 -5.601 -6.144 1.00 65.12 91 ILE A CA 1
ATOM 764 C C . ILE A 1 91 ? -4.409 -5.478 -7.645 1.00 65.12 91 ILE A C 1
ATOM 766 O O . ILE A 1 91 ? -3.792 -6.177 -8.449 1.00 65.12 91 ILE A O 1
ATOM 770 N N . PHE A 1 92 ? -5.318 -4.579 -8.033 1.00 63.66 92 PHE A N 1
ATOM 771 C CA . PHE A 1 92 ? -5.698 -4.336 -9.426 1.00 63.66 92 PHE A CA 1
ATOM 772 C C . PHE A 1 92 ? -4.868 -3.231 -10.106 1.00 63.66 92 PHE A C 1
ATOM 774 O O . PHE A 1 92 ? -4.929 -3.087 -11.323 1.00 63.66 92 PHE A O 1
ATOM 781 N N . ARG A 1 93 ? -4.046 -2.476 -9.364 1.00 67.38 93 ARG A N 1
ATOM 782 C CA . ARG A 1 93 ? -3.240 -1.340 -9.863 1.00 67.38 93 ARG A CA 1
ATOM 783 C C . ARG A 1 93 ? -1.817 -1.749 -10.291 1.00 67.38 93 ARG A C 1
ATOM 785 O O . ARG A 1 93 ? -0.865 -1.003 -10.095 1.00 67.38 93 ARG A O 1
ATOM 792 N N . GLN A 1 94 ? -1.647 -2.922 -10.907 1.00 69.25 94 GLN A N 1
ATOM 793 C CA . GLN A 1 94 ? -0.319 -3.501 -11.213 1.00 69.25 94 GLN A CA 1
ATOM 794 C C . GLN A 1 94 ? 0.420 -2.877 -12.417 1.00 69.25 94 GLN A C 1
ATOM 796 O O . GLN A 1 94 ? 1.435 -3.406 -12.859 1.00 69.25 94 GLN A O 1
ATOM 801 N N . GLY A 1 95 ? -0.091 -1.769 -12.959 1.00 80.06 95 GLY A N 1
ATOM 802 C CA . GLY A 1 95 ? 0.537 -0.990 -14.033 1.00 80.06 95 GLY A CA 1
ATOM 803 C C . GLY A 1 95 ? 1.006 0.397 -13.591 1.00 80.06 95 GLY A C 1
ATOM 804 O O . GLY A 1 95 ? 1.323 1.217 -14.443 1.00 80.06 95 GLY A O 1
ATOM 805 N N . TYR A 1 96 ? 1.005 0.693 -12.288 1.00 89.56 96 TYR A N 1
ATOM 806 C CA . TYR A 1 96 ? 1.403 1.998 -11.762 1.00 89.56 96 TYR A CA 1
ATOM 807 C C . TYR A 1 96 ? 2.757 1.935 -11.047 1.00 89.56 96 TYR A C 1
ATOM 809 O O . TYR A 1 96 ? 2.961 1.106 -10.160 1.00 89.56 96 TYR A O 1
ATOM 817 N N . ILE A 1 97 ? 3.661 2.843 -11.413 1.00 91.44 97 ILE A N 1
ATOM 818 C CA . ILE A 1 97 ? 5.011 2.973 -10.861 1.00 91.44 97 ILE A CA 1
ATOM 819 C C . ILE A 1 97 ? 5.104 4.310 -10.113 1.00 91.44 97 ILE A C 1
ATOM 821 O O . ILE A 1 97 ? 5.059 5.357 -10.763 1.00 91.44 97 ILE A O 1
ATOM 825 N N . PRO A 1 98 ? 5.232 4.318 -8.774 1.00 92.44 98 PRO A N 1
ATOM 826 C CA . PRO A 1 98 ? 5.380 5.554 -8.010 1.00 92.44 98 PRO A CA 1
ATOM 827 C C . PRO A 1 98 ? 6.651 6.337 -8.372 1.00 92.44 98 PRO A C 1
ATOM 829 O O . PRO A 1 98 ? 7.677 5.779 -8.766 1.00 92.44 98 PRO A O 1
ATOM 832 N N . ALA A 1 99 ? 6.604 7.655 -8.194 1.00 93.75 99 ALA A N 1
ATOM 833 C CA . ALA A 1 99 ? 7.781 8.503 -8.320 1.00 93.75 99 ALA A CA 1
ATOM 834 C C . ALA A 1 99 ? 8.786 8.248 -7.182 1.00 93.75 99 ALA A C 1
ATOM 836 O O . ALA A 1 99 ? 8.400 7.999 -6.037 1.00 93.75 99 ALA A O 1
ATOM 837 N N . ALA A 1 100 ? 10.081 8.362 -7.484 1.00 93.44 100 ALA A N 1
ATOM 838 C CA . ALA A 1 100 ? 11.165 8.114 -6.531 1.00 93.44 100 ALA A CA 1
ATOM 839 C C . ALA A 1 100 ? 11.075 9.020 -5.296 1.00 93.44 100 ALA A C 1
ATOM 841 O O . ALA A 1 100 ? 11.140 8.521 -4.175 1.00 93.44 100 ALA A O 1
ATOM 842 N N . TRP A 1 101 ? 10.808 10.317 -5.497 1.00 93.06 101 TRP A N 1
ATOM 843 C CA . TRP A 1 101 ? 10.646 11.265 -4.392 1.00 93.06 101 TRP A CA 1
ATOM 844 C C . TRP A 1 101 ? 9.516 10.856 -3.442 1.00 93.06 101 TRP A C 1
ATOM 846 O O . TRP A 1 101 ? 9.627 11.086 -2.249 1.00 93.06 101 TRP A O 1
ATOM 856 N N . TRP A 1 102 ? 8.434 10.239 -3.934 1.00 93.25 102 TRP A N 1
ATOM 857 C CA . TRP A 1 102 ? 7.366 9.743 -3.066 1.00 93.25 102 TRP A CA 1
ATOM 858 C C . TRP A 1 102 ? 7.860 8.541 -2.262 1.00 93.25 102 TRP A C 1
ATOM 860 O O . TRP A 1 102 ? 7.735 8.522 -1.038 1.00 93.25 102 TRP A O 1
ATOM 870 N N . GLY A 1 103 ? 8.479 7.578 -2.957 1.00 88.31 103 GLY A N 1
ATOM 871 C CA . GLY A 1 103 ? 9.024 6.345 -2.388 1.00 88.31 103 GLY A CA 1
ATOM 872 C C . GLY A 1 103 ? 10.002 6.568 -1.233 1.00 88.31 103 GLY A C 1
ATOM 873 O O . GLY A 1 103 ? 9.935 5.851 -0.237 1.00 88.31 103 GLY A O 1
ATOM 874 N N . GLU A 1 104 ? 10.854 7.593 -1.325 1.00 90.44 104 GLU A N 1
ATOM 875 C CA . GLU A 1 104 ? 11.820 7.962 -0.278 1.00 90.44 104 GLU A CA 1
ATOM 876 C C . GLU A 1 104 ? 11.152 8.296 1.066 1.00 90.44 104 GLU A C 1
ATOM 878 O O . GLU A 1 104 ? 11.697 7.990 2.128 1.00 90.44 104 GLU A O 1
ATOM 883 N N . TRP A 1 105 ? 9.944 8.868 1.039 1.00 91.62 105 TRP A N 1
ATOM 884 C CA . TRP A 1 105 ? 9.226 9.284 2.246 1.00 91.62 105 TRP A CA 1
ATOM 885 C C . TRP A 1 105 ? 8.191 8.272 2.735 1.00 91.62 105 TRP A C 1
ATOM 887 O O . TRP A 1 105 ? 7.670 8.452 3.836 1.00 91.62 105 TRP A O 1
ATOM 897 N N . VAL A 1 106 ? 7.899 7.206 1.980 1.00 91.62 106 VAL A N 1
ATOM 898 C CA . VAL A 1 106 ? 6.852 6.228 2.336 1.00 91.62 106 VAL A CA 1
ATOM 899 C C . VAL A 1 106 ? 7.083 5.649 3.727 1.00 91.62 106 VAL A C 1
ATOM 901 O O . VAL A 1 106 ? 6.165 5.649 4.544 1.00 91.62 106 VAL A O 1
ATOM 904 N N . PHE A 1 107 ? 8.304 5.199 4.033 1.00 91.19 107 PHE A N 1
ATOM 905 C CA . PHE A 1 107 ? 8.608 4.611 5.341 1.00 91.19 107 PHE A CA 1
ATOM 906 C C . PHE A 1 107 ? 8.366 5.606 6.484 1.00 91.19 107 PHE A C 1
ATOM 908 O O . PHE A 1 107 ? 7.693 5.282 7.464 1.00 91.19 107 PHE A O 1
ATOM 915 N N . THR A 1 108 ? 8.860 6.836 6.334 1.00 93.56 108 THR A N 1
ATOM 916 C CA . THR A 1 108 ? 8.695 7.904 7.326 1.00 93.56 108 THR A CA 1
ATOM 917 C C . THR A 1 108 ? 7.225 8.259 7.523 1.00 93.56 108 THR A C 1
ATOM 919 O O . THR A 1 108 ? 6.770 8.369 8.660 1.00 93.56 108 THR A O 1
ATOM 922 N N . GLN A 1 109 ? 6.458 8.388 6.438 1.00 92.19 109 GLN A N 1
ATOM 923 C CA . GLN A 1 109 ? 5.023 8.661 6.504 1.00 92.19 109 GLN A CA 1
ATOM 924 C C . GLN A 1 109 ? 4.281 7.534 7.229 1.00 92.19 109 GLN A C 1
ATOM 926 O O . GLN A 1 109 ? 3.542 7.802 8.175 1.00 92.19 109 GLN A O 1
ATOM 931 N N . VAL A 1 110 ? 4.522 6.273 6.850 1.00 92.69 110 VAL A N 1
ATOM 932 C CA . VAL A 1 110 ? 3.918 5.102 7.507 1.00 92.69 110 VAL A CA 1
ATOM 933 C C . VAL A 1 110 ? 4.226 5.106 9.002 1.00 92.69 110 VAL A C 1
ATOM 935 O O . VAL A 1 110 ? 3.314 4.923 9.808 1.00 92.69 110 VAL A O 1
ATOM 938 N N . LEU A 1 111 ? 5.476 5.367 9.391 1.00 93.38 111 LEU A N 1
ATOM 939 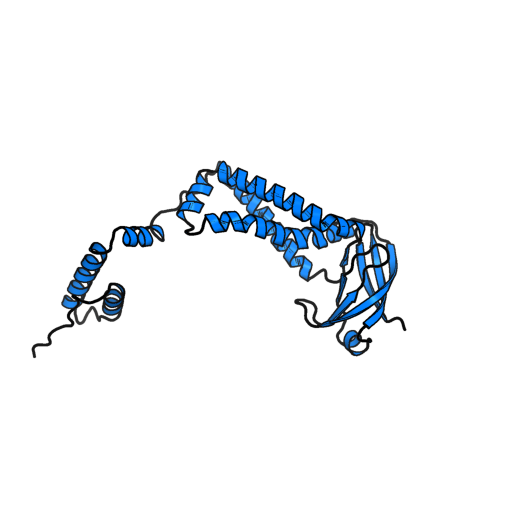C CA . LEU A 1 111 ? 5.882 5.427 10.793 1.00 93.38 111 LEU A CA 1
ATOM 940 C C . LEU A 1 111 ? 5.149 6.543 11.555 1.00 93.38 111 LEU A C 1
ATOM 942 O O . LEU A 1 111 ? 4.551 6.281 12.599 1.00 93.38 111 LEU A O 1
ATOM 946 N N . VAL A 1 112 ? 5.156 7.770 11.027 1.00 94.44 112 VAL A N 1
ATOM 947 C CA . VAL A 1 112 ? 4.520 8.938 11.660 1.00 94.44 112 VAL A CA 1
ATOM 948 C C . VAL A 1 112 ? 3.016 8.725 11.818 1.00 94.44 112 VAL A C 1
ATOM 950 O O . VAL A 1 112 ? 2.484 8.913 12.915 1.00 94.44 112 VAL A O 1
ATOM 953 N N . TYR A 1 113 ? 2.327 8.278 10.765 1.00 91.62 113 TYR A N 1
ATOM 954 C CA . TYR A 1 113 ? 0.891 8.006 10.830 1.00 91.62 113 TYR A CA 1
ATOM 955 C C . TYR A 1 113 ? 0.569 6.839 11.762 1.00 91.62 113 TYR A C 1
ATOM 957 O O . TYR A 1 113 ? -0.410 6.914 12.501 1.00 91.62 113 TYR A O 1
ATOM 965 N N . THR A 1 114 ? 1.408 5.800 11.808 1.00 92.00 114 THR A N 1
ATOM 966 C CA . THR A 1 114 ? 1.237 4.694 12.761 1.00 92.00 114 THR A CA 1
ATOM 967 C C . THR A 1 114 ? 1.324 5.195 14.200 1.00 92.00 114 THR A C 1
ATOM 969 O O . THR A 1 114 ? 0.467 4.849 15.012 1.00 92.00 114 THR A O 1
ATOM 972 N N . ILE A 1 115 ? 2.310 6.038 14.526 1.00 92.88 115 ILE A N 1
ATOM 973 C CA . ILE A 1 115 ? 2.454 6.626 15.867 1.00 92.88 115 ILE A CA 1
ATOM 974 C C . ILE A 1 115 ? 1.242 7.504 16.199 1.00 92.88 115 ILE A C 1
ATOM 976 O O . ILE A 1 115 ? 0.660 7.355 17.274 1.00 92.88 115 ILE A O 1
ATOM 980 N N . ALA A 1 116 ? 0.821 8.372 15.276 1.00 92.38 116 ALA A N 1
ATOM 981 C CA . ALA A 1 116 ? -0.315 9.267 15.478 1.00 92.38 116 ALA A CA 1
ATOM 982 C C . ALA A 1 116 ? -1.635 8.503 15.691 1.00 92.38 116 ALA A C 1
ATOM 984 O O . ALA A 1 116 ? -2.349 8.766 16.660 1.00 92.38 116 ALA A O 1
ATOM 985 N N . LEU A 1 117 ? -1.938 7.518 14.836 1.00 90.00 117 LEU A N 1
ATOM 986 C CA . LEU A 1 117 ? -3.138 6.683 14.954 1.00 90.00 117 LEU A CA 1
ATOM 987 C C . LEU A 1 117 ? -3.103 5.806 16.205 1.00 90.00 117 LEU A C 1
ATOM 989 O O . LEU A 1 117 ? -4.122 5.663 16.876 1.00 90.00 117 LEU A O 1
ATOM 993 N N . SER A 1 118 ? -1.936 5.268 16.564 1.00 90.06 118 SER A N 1
ATOM 994 C CA . SER A 1 118 ? -1.773 4.509 17.807 1.00 90.06 118 SER A CA 1
ATOM 995 C C . SER A 1 118 ? -2.010 5.397 19.026 1.00 90.06 118 SER A C 1
ATOM 997 O O . SER A 1 118 ? -2.738 5.008 19.933 1.00 90.06 118 SER A O 1
ATOM 999 N N . GLY A 1 119 ? -1.460 6.615 19.037 1.00 89.75 119 GLY A 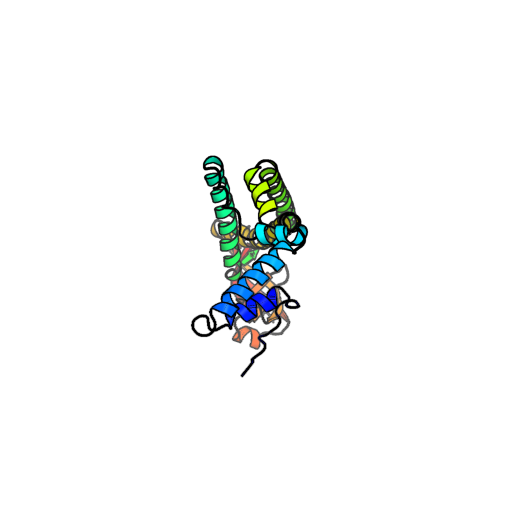N 1
ATOM 1000 C CA . GLY A 1 119 ? -1.702 7.597 20.092 1.00 89.75 119 GLY A CA 1
ATOM 1001 C C . GLY A 1 119 ? -3.183 7.960 20.216 1.00 89.75 119 GLY A C 1
ATOM 1002 O O . GLY A 1 119 ? -3.729 7.933 21.318 1.00 89.75 119 GLY A O 1
ATOM 1003 N N . ALA A 1 120 ? -3.857 8.217 19.091 1.00 86.81 120 ALA A N 1
ATOM 1004 C CA . ALA A 1 120 ? -5.295 8.477 19.059 1.00 86.81 120 ALA A CA 1
ATOM 1005 C C . ALA A 1 120 ? -6.109 7.278 19.574 1.00 86.81 120 ALA A C 1
ATOM 1007 O O . ALA A 1 120 ? -7.019 7.455 20.384 1.00 86.81 120 ALA A O 1
ATOM 1008 N N . PHE A 1 121 ? -5.744 6.058 19.174 1.00 85.19 121 PHE A N 1
ATOM 1009 C CA . PHE A 1 121 ? -6.360 4.826 19.656 1.00 85.19 121 PHE A CA 1
ATOM 1010 C C . PHE A 1 121 ? -6.191 4.658 21.172 1.00 85.19 121 PHE A C 1
ATOM 1012 O O . PHE A 1 121 ? -7.175 4.452 21.878 1.00 85.19 121 PHE A O 1
ATOM 1019 N N . TYR A 1 122 ? -4.979 4.812 21.710 1.00 85.56 122 TYR A N 1
ATOM 1020 C CA . TYR A 1 122 ? -4.742 4.707 23.153 1.00 85.56 122 TYR A CA 1
ATOM 1021 C C . TYR A 1 122 ? -5.422 5.830 23.949 1.00 85.56 122 TYR A C 1
ATOM 1023 O O . TYR A 1 122 ? -5.937 5.588 25.044 1.00 85.56 122 TYR A O 1
ATOM 1031 N N . ALA A 1 123 ? -5.489 7.047 23.405 1.00 84.56 123 ALA A N 1
ATOM 1032 C CA . ALA A 1 123 ? -6.239 8.147 24.009 1.00 84.56 123 ALA A CA 1
ATOM 1033 C C . ALA A 1 123 ? -7.749 7.855 24.035 1.00 84.56 123 ALA A C 1
ATOM 1035 O O . ALA A 1 123 ? -8.410 8.113 25.039 1.00 84.56 123 ALA A O 1
ATOM 1036 N N . PHE A 1 124 ? -8.286 7.264 22.965 1.00 79.88 124 PHE A N 1
ATOM 1037 C CA . PHE A 1 124 ? -9.678 6.830 22.899 1.00 79.88 124 PHE A CA 1
ATOM 1038 C C . PHE A 1 124 ? -9.967 5.726 23.923 1.00 79.88 124 PHE A C 1
ATOM 1040 O O . PHE A 1 124 ? -10.877 5.868 24.734 1.00 79.88 124 PHE A O 1
ATOM 1047 N N . VAL A 1 125 ? -9.144 4.674 23.964 1.00 78.00 125 VAL A N 1
ATOM 1048 C CA . VAL A 1 125 ? -9.296 3.566 24.921 1.00 78.00 125 VAL A CA 1
ATOM 1049 C C . VAL A 1 125 ? -9.176 4.038 26.373 1.00 78.00 125 VAL A C 1
ATOM 1051 O O . VAL A 1 125 ? -9.877 3.521 27.238 1.00 78.00 125 VAL A O 1
ATOM 1054 N N . SER A 1 126 ? -8.288 4.990 26.666 1.00 77.31 126 SER A N 1
ATOM 1055 C CA . SER A 1 126 ? -8.085 5.477 28.038 1.00 77.31 126 SER A CA 1
ATOM 1056 C C . SER A 1 126 ? -9.196 6.411 28.523 1.00 77.31 126 SER A C 1
ATOM 1058 O O . SER A 1 126 ? -9.503 6.396 29.712 1.00 77.31 126 SER A O 1
ATOM 1060 N N . LYS A 1 127 ? -9.816 7.198 27.633 1.00 76.44 127 LYS A N 1
ATOM 1061 C CA . LYS A 1 127 ? -10.948 8.074 27.979 1.00 76.44 127 LYS A CA 1
ATOM 1062 C C . LYS A 1 127 ? -12.295 7.354 27.966 1.00 76.44 127 LYS A C 1
ATOM 1064 O O . LYS A 1 127 ? -13.170 7.695 28.758 1.00 76.44 127 LYS A O 1
ATOM 1069 N N . ASP A 1 128 ? -12.477 6.381 27.079 1.00 69.88 128 ASP A N 1
ATOM 1070 C CA . ASP A 1 128 ? -13.727 5.638 26.968 1.00 69.88 128 ASP A CA 1
ATOM 1071 C C . ASP A 1 128 ? -13.752 4.463 27.963 1.00 69.88 128 ASP A C 1
ATOM 1073 O O . ASP A 1 128 ? -13.333 3.331 27.686 1.00 69.88 128 ASP A O 1
ATOM 1077 N N . ASN A 1 129 ? -14.276 4.749 29.159 1.00 66.31 129 ASN A N 1
ATOM 1078 C CA . ASN A 1 129 ? -14.494 3.755 30.210 1.00 66.31 129 ASN A CA 1
ATOM 1079 C C . ASN A 1 129 ? -15.380 2.593 29.745 1.00 66.31 129 ASN A C 1
ATOM 1081 O O . ASN A 1 129 ? -15.213 1.476 30.232 1.00 66.31 129 ASN A O 1
ATOM 1085 N N . PHE A 1 130 ? -16.294 2.824 28.804 1.00 66.69 130 PHE A N 1
ATOM 1086 C CA . PHE A 1 130 ? -17.180 1.793 28.282 1.00 66.69 130 PHE A CA 1
ATOM 1087 C C . PHE A 1 130 ? -16.420 0.842 27.351 1.00 66.69 130 PHE A C 1
ATOM 1089 O O . PHE A 1 130 ? -16.475 -0.378 27.529 1.00 66.69 130 PHE A O 1
ATOM 1096 N N . PHE A 1 131 ? -15.644 1.377 26.404 1.00 68.31 131 PHE A N 1
ATOM 1097 C CA . PHE A 1 131 ? -14.855 0.545 25.493 1.00 68.31 131 PHE A CA 1
ATOM 1098 C C . PHE A 1 131 ? -13.790 -0.259 26.245 1.00 68.31 131 PHE A C 1
ATOM 1100 O O . PHE A 1 131 ? -13.656 -1.461 26.016 1.00 68.31 131 PHE A O 1
ATOM 1107 N N . SER A 1 132 ? -13.068 0.357 27.188 1.00 67.88 132 SER A N 1
ATOM 1108 C CA . SER A 1 132 ? -12.024 -0.350 27.942 1.00 67.88 132 SER A CA 1
ATOM 1109 C C . SER A 1 132 ? -12.586 -1.425 28.881 1.00 67.88 132 SER A C 1
ATOM 1111 O O . SER A 1 132 ? -11.997 -2.505 28.979 1.00 67.88 132 SER A O 1
ATOM 1113 N N . ARG A 1 133 ? -13.741 -1.180 29.527 1.00 68.62 133 ARG A N 1
ATOM 1114 C CA . ARG A 1 133 ? -14.438 -2.185 30.350 1.00 68.62 133 ARG A CA 1
ATOM 1115 C C . ARG A 1 133 ? -14.912 -3.352 29.493 1.00 68.62 133 ARG A C 1
ATOM 1117 O O . ARG A 1 133 ? -14.625 -4.495 29.837 1.00 68.62 133 ARG A O 1
ATOM 1124 N N . ASN A 1 134 ? -15.539 -3.080 28.351 1.00 69.38 134 ASN A N 1
ATOM 1125 C CA . ASN A 1 134 ? -15.991 -4.127 27.436 1.00 69.38 134 ASN A CA 1
ATOM 1126 C C . ASN A 1 134 ? -14.828 -4.916 26.820 1.00 69.38 134 ASN A C 1
ATOM 1128 O O . ASN A 1 134 ? -14.921 -6.136 26.711 1.00 69.38 134 ASN A O 1
ATOM 1132 N N . LEU A 1 135 ? -13.711 -4.266 26.471 1.00 72.25 135 LEU A N 1
ATOM 1133 C CA . LEU A 1 135 ? -12.523 -4.946 25.944 1.00 72.25 135 LEU A CA 1
ATOM 1134 C C . LEU A 1 135 ? -11.922 -5.908 26.980 1.00 72.25 135 LEU A C 1
ATOM 1136 O O . LEU A 1 135 ? -11.605 -7.049 26.648 1.00 72.25 135 LEU A O 1
ATOM 1140 N N . LYS A 1 136 ? -11.801 -5.459 28.237 1.00 69.75 136 LYS A N 1
ATOM 1141 C CA . LYS A 1 136 ? -11.296 -6.272 29.355 1.00 69.75 136 LYS A CA 1
ATOM 1142 C C . LYS A 1 136 ? -12.241 -7.418 29.718 1.00 69.75 136 LYS A C 1
ATOM 1144 O O . LYS A 1 136 ? -11.758 -8.494 30.046 1.00 69.75 136 LYS A O 1
ATOM 1149 N N . ARG A 1 137 ? -13.558 -7.191 29.646 1.00 68.06 137 ARG A N 1
ATOM 1150 C CA . ARG A 1 137 ? -14.590 -8.197 29.946 1.00 68.06 137 ARG A CA 1
ATOM 1151 C C . ARG A 1 137 ? -14.690 -9.270 28.859 1.00 68.06 137 ARG A C 1
ATOM 1153 O O . ARG A 1 137 ? -14.861 -10.436 29.172 1.00 68.06 137 ARG A O 1
ATOM 1160 N N . ARG A 1 138 ? -14.571 -8.881 27.584 1.00 64.69 138 ARG A N 1
ATOM 1161 C CA . ARG A 1 138 ? -14.834 -9.751 26.423 1.00 64.69 138 ARG A CA 1
ATOM 1162 C C . ARG A 1 138 ? -13.619 -10.542 25.938 1.00 64.69 138 ARG A C 1
ATOM 1164 O O . ARG A 1 138 ? -13.786 -11.563 25.281 1.00 64.69 138 ARG A O 1
ATOM 1171 N N . SER A 1 139 ? -12.402 -10.058 26.188 1.00 61.34 139 SER A N 1
ATOM 1172 C CA . SER A 1 139 ? -11.184 -10.655 25.635 1.00 61.34 139 SER A CA 1
ATOM 1173 C C . SER A 1 139 ? -10.224 -11.081 26.738 1.00 61.34 139 SER A C 1
ATOM 1175 O O . SER A 1 139 ? -9.562 -10.248 27.363 1.00 61.34 139 SER A O 1
ATOM 1177 N N . ARG A 1 140 ? -10.056 -12.402 26.901 1.00 64.94 140 ARG A N 1
ATOM 1178 C CA . ARG A 1 140 ? -9.001 -13.001 27.743 1.00 64.94 140 ARG A CA 1
ATOM 1179 C C . ARG A 1 140 ? -7.607 -12.469 27.375 1.00 64.94 140 ARG A C 1
ATOM 1181 O O . ARG A 1 140 ? -6.718 -12.398 28.219 1.00 64.94 140 ARG A O 1
ATOM 1188 N N . SER A 1 141 ? -7.434 -12.028 26.129 1.00 72.31 141 SER A N 1
ATOM 1189 C CA . SER A 1 141 ? -6.203 -11.481 25.566 1.00 72.31 141 SER A CA 1
ATOM 1190 C C . SER A 1 141 ? -6.296 -9.981 25.250 1.00 72.31 141 SER A C 1
ATOM 1192 O O . SER A 1 141 ? -5.642 -9.514 24.323 1.00 72.31 141 SER A O 1
ATOM 1194 N N . TRP A 1 142 ? -7.067 -9.185 26.001 1.00 74.00 142 TRP A N 1
ATOM 1195 C CA . TRP A 1 142 ? -7.208 -7.736 25.750 1.00 74.00 142 TRP A CA 1
ATOM 1196 C C . TRP A 1 142 ? -5.862 -6.991 25.658 1.00 74.00 142 TRP A C 1
ATOM 1198 O O . TRP A 1 142 ? -5.718 -6.057 24.870 1.00 74.00 142 TRP A O 1
ATOM 1208 N N . LYS A 1 143 ? -4.845 -7.446 26.405 1.00 79.19 143 LYS A N 1
ATOM 1209 C CA . LYS A 1 143 ? -3.463 -6.940 26.326 1.00 79.19 143 LYS A CA 1
ATOM 1210 C C . LYS A 1 143 ? -2.838 -7.184 24.948 1.00 79.19 143 LYS A C 1
ATOM 1212 O O . LYS A 1 143 ? -2.176 -6.302 24.412 1.00 79.19 143 LYS A O 1
ATOM 1217 N N . PHE A 1 144 ? -3.085 -8.359 24.367 1.00 78.00 144 PHE A N 1
ATOM 1218 C CA . PHE A 1 144 ? -2.662 -8.692 23.008 1.00 78.00 144 PHE A CA 1
ATOM 1219 C C . PHE A 1 144 ? -3.384 -7.814 21.986 1.00 78.00 144 PHE A C 1
ATOM 1221 O O . PHE A 1 144 ? -2.743 -7.275 21.094 1.00 78.00 144 PHE A O 1
ATOM 1228 N N . THR A 1 145 ? -4.694 -7.595 22.146 1.00 78.44 145 THR A N 1
ATOM 1229 C CA . THR A 1 145 ? -5.460 -6.704 21.260 1.00 78.44 145 THR A CA 1
ATOM 1230 C C . THR A 1 145 ? -4.885 -5.287 21.253 1.00 78.44 145 THR A C 1
ATOM 1232 O O . THR A 1 145 ? -4.694 -4.719 20.183 1.00 78.44 145 THR A O 1
ATOM 1235 N N . LEU A 1 146 ? -4.543 -4.733 22.420 1.00 80.38 146 LEU A N 1
ATOM 1236 C CA . LEU A 1 146 ? -3.921 -3.408 22.504 1.00 80.38 146 LEU A CA 1
ATOM 1237 C C . LEU A 1 146 ? -2.551 -3.355 21.821 1.00 80.38 146 LEU A C 1
ATOM 1239 O O . LEU A 1 146 ? -2.277 -2.400 21.103 1.00 80.38 146 LEU A O 1
ATOM 1243 N N . ALA A 1 147 ? -1.722 -4.386 21.994 1.00 82.75 147 ALA A N 1
ATOM 1244 C CA . ALA A 1 147 ? -0.406 -4.454 21.361 1.00 82.75 147 ALA A CA 1
ATOM 1245 C C . ALA A 1 147 ? -0.475 -4.677 19.838 1.00 82.75 147 ALA A C 1
ATOM 1247 O O . ALA A 1 147 ? 0.399 -4.219 19.105 1.00 82.75 147 ALA A O 1
ATOM 1248 N N . PHE A 1 148 ? -1.507 -5.371 19.353 1.00 84.31 148 PHE A N 1
ATOM 1249 C CA . PHE A 1 148 ? -1.626 -5.766 17.949 1.00 84.31 148 PHE A CA 1
ATOM 1250 C C . PHE A 1 148 ? -2.225 -4.674 17.051 1.00 84.31 148 PHE A C 1
ATOM 1252 O O . PHE A 1 148 ? -1.880 -4.589 15.875 1.00 84.31 148 PHE A O 1
ATOM 1259 N N . VAL A 1 149 ? -3.086 -3.802 17.587 1.00 84.19 149 VAL A N 1
ATOM 1260 C CA . VAL A 1 149 ? -3.731 -2.724 16.812 1.00 84.19 149 VAL A CA 1
ATOM 1261 C C . VAL A 1 149 ? -2.729 -1.775 16.121 1.00 84.19 149 VAL A C 1
ATOM 1263 O O . VAL A 1 149 ? -2.904 -1.526 14.928 1.00 84.19 149 VAL A O 1
ATOM 1266 N N . PRO A 1 150 ? -1.646 -1.300 16.769 1.00 85.12 150 PRO A N 1
ATOM 1267 C CA . PRO A 1 150 ? -0.598 -0.526 16.091 1.00 85.12 150 PRO A CA 1
ATOM 1268 C C . PRO A 1 150 ? 0.024 -1.248 14.891 1.00 85.12 150 PRO A C 1
ATOM 1270 O O . PRO A 1 150 ? 0.314 -0.636 13.865 1.00 85.12 150 PRO A O 1
ATOM 1273 N N . LEU A 1 151 ? 0.202 -2.565 15.009 1.00 86.44 151 LEU A N 1
ATOM 1274 C CA . LEU A 1 151 ? 0.789 -3.394 13.962 1.00 86.44 151 LEU A CA 1
ATOM 1275 C C . LEU A 1 151 ? -0.165 -3.517 12.768 1.00 86.44 151 LEU A C 1
ATOM 1277 O O . LEU A 1 151 ? 0.272 -3.444 11.621 1.00 86.44 151 LEU A O 1
ATOM 1281 N N . LEU A 1 152 ? -1.473 -3.601 13.032 1.00 86.19 152 LEU A N 1
ATOM 1282 C CA . LEU A 1 152 ? -2.499 -3.521 11.992 1.00 86.19 152 LEU A CA 1
ATOM 1283 C C . LEU A 1 152 ? -2.482 -2.168 11.275 1.00 86.19 152 LEU A C 1
ATOM 1285 O O . LEU A 1 152 ? -2.535 -2.152 10.048 1.00 86.19 152 LEU A O 1
ATOM 1289 N N . PHE A 1 153 ? -2.356 -1.049 11.999 1.00 87.56 153 PHE A N 1
ATOM 1290 C CA . PHE A 1 153 ? -2.237 0.264 11.356 1.00 87.56 153 PHE A CA 1
ATOM 1291 C C . PHE A 1 153 ? -1.036 0.318 10.415 1.00 87.56 153 PHE A C 1
ATOM 1293 O O . PHE A 1 153 ? -1.207 0.684 9.257 1.00 87.56 153 PHE A O 1
ATOM 1300 N N . ALA A 1 154 ? 0.146 -0.115 10.859 1.00 86.88 154 ALA A N 1
ATOM 1301 C CA . ALA A 1 154 ? 1.332 -0.143 10.005 1.00 86.88 154 ALA A CA 1
ATOM 1302 C C . ALA A 1 154 ? 1.141 -1.037 8.765 1.00 86.88 154 ALA A C 1
ATOM 1304 O O . ALA A 1 154 ? 1.504 -0.647 7.654 1.00 86.88 154 ALA A O 1
ATOM 1305 N N . MET A 1 155 ? 0.542 -2.219 8.950 1.00 87.50 155 MET A N 1
ATOM 1306 C CA . MET A 1 155 ? 0.318 -3.195 7.882 1.00 87.50 155 MET A CA 1
ATOM 1307 C C . MET A 1 155 ? -0.584 -2.654 6.765 1.00 87.50 155 MET A C 1
ATOM 1309 O O . MET A 1 155 ? -0.291 -2.895 5.596 1.00 87.50 155 MET A O 1
ATOM 1313 N N . PHE A 1 156 ? -1.653 -1.929 7.109 1.00 86.12 156 PHE A N 1
ATOM 1314 C CA . PHE A 1 156 ? -2.583 -1.355 6.127 1.00 86.12 156 PHE A CA 1
ATOM 1315 C C . PHE A 1 156 ? -2.127 0.015 5.603 1.00 86.12 156 PHE A C 1
ATOM 1317 O O . PHE A 1 156 ? -2.283 0.321 4.428 1.00 86.12 156 PHE A O 1
ATOM 1324 N N . LEU A 1 157 ? -1.447 0.829 6.416 1.00 89.25 157 LEU A N 1
ATOM 1325 C CA . LEU A 1 157 ? -0.932 2.120 5.951 1.00 89.25 157 LEU A CA 1
ATOM 1326 C C . LEU A 1 157 ? 0.126 1.985 4.855 1.00 89.25 157 LEU A C 1
ATOM 1328 O O . LEU A 1 157 ? 0.200 2.846 3.983 1.00 89.25 157 LEU A O 1
ATOM 1332 N N . PHE A 1 158 ? 0.952 0.937 4.887 1.00 89.12 158 PHE A N 1
ATOM 1333 C CA . PHE A 1 158 ? 2.013 0.767 3.897 1.00 89.12 158 PHE A CA 1
ATOM 1334 C C . PHE A 1 158 ? 1.498 0.685 2.448 1.00 89.12 158 PHE A C 1
ATOM 1336 O O . PHE A 1 158 ? 1.897 1.531 1.647 1.00 89.12 158 PHE A O 1
ATOM 1343 N N . PRO A 1 159 ? 0.630 -0.275 2.061 1.00 87.31 159 PRO A N 1
ATOM 1344 C CA . PRO A 1 159 ? 0.103 -0.327 0.697 1.00 87.31 159 PRO A CA 1
ATOM 1345 C C . PRO A 1 159 ? -0.705 0.926 0.342 1.00 87.31 159 PRO A C 1
ATOM 1347 O O . PRO A 1 159 ? -0.573 1.421 -0.782 1.00 87.31 159 PRO A O 1
ATOM 1350 N N . PHE A 1 160 ? -1.459 1.476 1.298 1.00 88.12 160 PHE A N 1
ATOM 1351 C CA . PHE A 1 160 ? -2.239 2.692 1.107 1.00 88.12 160 PHE A CA 1
ATOM 1352 C C . PHE A 1 160 ? -1.357 3.878 0.698 1.00 88.12 160 PHE A C 1
ATOM 1354 O O . PHE A 1 160 ? -1.549 4.491 -0.353 1.00 88.12 160 PHE A O 1
ATOM 1361 N N . ILE A 1 161 ? -0.335 4.175 1.499 1.00 90.44 161 ILE A N 1
ATOM 1362 C CA . ILE A 1 161 ? 0.575 5.297 1.261 1.00 90.44 161 ILE A CA 1
ATOM 1363 C C . ILE A 1 161 ? 1.448 5.026 0.038 1.00 90.44 161 ILE A C 1
ATOM 1365 O O . ILE A 1 161 ? 1.656 5.920 -0.777 1.00 90.44 161 ILE A O 1
ATOM 1369 N N . ASN A 1 162 ? 1.944 3.801 -0.129 1.00 88.94 162 ASN A N 1
ATOM 1370 C CA . ASN A 1 162 ? 2.882 3.489 -1.202 1.00 88.94 162 ASN A CA 1
ATOM 1371 C C . ASN A 1 162 ? 2.225 3.448 -2.590 1.00 88.94 162 ASN A C 1
ATOM 1373 O O . ASN A 1 162 ? 2.890 3.754 -3.575 1.00 88.94 162 ASN A O 1
ATOM 1377 N N . TYR A 1 163 ? 0.949 3.058 -2.686 1.00 86.62 163 TYR A N 1
ATOM 1378 C CA . TYR A 1 163 ? 0.281 2.854 -3.974 1.00 86.62 163 TYR A CA 1
ATOM 1379 C C . TYR A 1 163 ? -1.016 3.646 -4.134 1.00 86.62 163 TYR A C 1
ATOM 1381 O O . TYR A 1 163 ? -1.200 4.257 -5.183 1.00 86.62 163 TYR A O 1
ATOM 1389 N N . VAL A 1 164 ? -1.913 3.671 -3.141 1.00 87.81 164 VAL A N 1
ATOM 1390 C CA . VAL A 1 164 ? -3.237 4.310 -3.294 1.00 87.81 164 VAL A CA 1
ATOM 1391 C C . VAL A 1 164 ? -3.112 5.822 -3.429 1.00 87.81 164 VAL A C 1
ATOM 1393 O O . VAL A 1 164 ? -3.641 6.389 -4.381 1.00 87.81 164 VAL A O 1
ATOM 1396 N N . ILE A 1 165 ? -2.397 6.473 -2.508 1.00 89.56 165 ILE A N 1
ATOM 1397 C CA . ILE A 1 165 ? -2.223 7.932 -2.519 1.00 89.56 165 ILE A CA 1
ATOM 1398 C C . ILE A 1 165 ? -1.565 8.427 -3.818 1.00 89.56 165 ILE A C 1
ATOM 1400 O O . ILE A 1 165 ? -2.158 9.290 -4.470 1.00 89.56 165 ILE A O 1
ATOM 1404 N N . PRO A 1 166 ? -0.395 7.910 -4.246 1.00 91.56 166 PRO A N 1
ATOM 1405 C CA . PRO A 1 166 ? 0.244 8.408 -5.458 1.00 91.56 166 PRO A CA 1
ATOM 1406 C C . PRO A 1 166 ? -0.568 8.066 -6.710 1.00 91.56 166 PRO A C 1
ATOM 1408 O O . PRO A 1 166 ? -0.676 8.903 -7.603 1.00 91.56 166 PRO A O 1
ATOM 1411 N N . ALA A 1 167 ? -1.222 6.900 -6.764 1.00 89.19 167 ALA A N 1
ATOM 1412 C CA . ALA A 1 167 ? -2.097 6.565 -7.883 1.00 89.19 167 ALA A CA 1
ATOM 1413 C C . ALA A 1 167 ? -3.301 7.514 -7.965 1.00 89.19 167 ALA A C 1
ATOM 1415 O O . ALA A 1 167 ? -3.611 8.003 -9.045 1.00 89.19 167 ALA A O 1
ATOM 1416 N N . ALA A 1 168 ? -3.947 7.830 -6.839 1.00 89.25 168 ALA A N 1
ATOM 1417 C CA . ALA A 1 168 ? -5.025 8.815 -6.802 1.00 89.25 168 ALA A CA 1
ATOM 1418 C C . ALA A 1 168 ? -4.521 10.200 -7.233 1.00 89.25 168 ALA A C 1
ATOM 1420 O O . ALA A 1 168 ? -5.116 10.821 -8.106 1.00 89.25 168 ALA A O 1
ATOM 1421 N N . GLY A 1 169 ? -3.386 10.654 -6.692 1.00 90.38 169 GLY A N 1
ATOM 1422 C CA . GLY A 1 169 ? -2.754 11.912 -7.095 1.00 90.38 169 GLY A CA 1
ATOM 1423 C C . GLY A 1 169 ? -2.419 11.957 -8.589 1.00 90.38 169 GLY A C 1
ATOM 1424 O O . GLY A 1 169 ? -2.546 13.006 -9.218 1.00 90.38 169 GLY A O 1
ATOM 1425 N N . HIS A 1 170 ? -2.051 10.818 -9.178 1.00 91.50 170 HIS A N 1
ATOM 1426 C CA . HIS A 1 170 ? -1.793 10.693 -10.607 1.00 91.50 170 HIS A CA 1
ATOM 1427 C C . HIS A 1 170 ? -3.045 10.924 -11.462 1.00 91.50 170 HIS A C 1
ATOM 1429 O O . HIS A 1 170 ? -2.937 11.634 -12.455 1.00 91.50 170 HIS A O 1
ATOM 1435 N N . GLU A 1 171 ? -4.212 10.401 -11.063 1.00 88.62 171 GLU A N 1
ATOM 1436 C CA . GLU A 1 171 ? -5.485 10.620 -11.780 1.00 88.62 171 GLU A CA 1
ATOM 1437 C C . GLU A 1 171 ? -5.884 12.103 -11.831 1.00 88.62 171 GLU A C 1
ATOM 1439 O O . GLU A 1 171 ? -6.516 12.550 -12.785 1.00 88.62 171 GLU A O 1
ATOM 1444 N N . PHE A 1 172 ? -5.515 12.877 -10.806 1.00 89.19 172 PHE A N 1
ATOM 1445 C CA . PHE A 1 172 ? -5.827 14.309 -10.721 1.00 89.19 172 PHE A CA 1
ATOM 1446 C C . PHE A 1 172 ? -4.733 15.215 -11.298 1.00 89.19 172 PHE A C 1
ATOM 1448 O O . PHE A 1 172 ? -4.919 16.431 -11.376 1.00 89.19 172 PHE A O 1
ATOM 1455 N N . ALA A 1 173 ? -3.584 14.658 -11.676 1.00 90.69 173 ALA A N 1
ATOM 1456 C CA . ALA A 1 173 ? -2.459 15.426 -12.186 1.00 90.69 173 ALA A CA 1
ATOM 1457 C C . ALA A 1 173 ? -2.476 15.504 -13.715 1.00 90.69 173 ALA A C 1
ATOM 1459 O O . ALA A 1 173 ? -2.898 14.584 -14.413 1.00 90.69 173 ALA A O 1
ATOM 1460 N N . THR A 1 174 ? -1.918 16.586 -14.255 1.00 87.06 174 THR A N 1
ATOM 1461 C CA . THR A 1 174 ? -1.571 16.646 -15.676 1.00 87.06 174 THR A CA 1
ATOM 1462 C C . THR A 1 174 ? -0.470 15.634 -15.966 1.00 87.06 174 THR A C 1
ATOM 1464 O O . THR A 1 174 ? 0.566 15.630 -15.290 1.00 87.06 174 THR A O 1
ATOM 1467 N N . TYR A 1 175 ? -0.674 14.800 -16.980 1.00 88.44 175 TYR A N 1
ATOM 1468 C CA . TYR A 1 175 ? 0.293 13.795 -17.395 1.00 88.44 175 TYR A CA 1
ATOM 1469 C C . TYR A 1 175 ? 0.751 14.015 -18.834 1.00 88.44 175 TYR A C 1
ATOM 1471 O O . TYR A 1 175 ? -0.000 14.485 -19.685 1.00 88.44 175 TYR A O 1
ATOM 1479 N N . ASN A 1 176 ? 1.992 13.622 -19.104 1.00 89.12 176 ASN A N 1
ATOM 1480 C CA . ASN A 1 176 ? 2.578 13.617 -20.439 1.00 89.12 176 ASN A CA 1
ATOM 1481 C C . ASN A 1 176 ? 2.937 12.191 -20.838 1.00 89.12 176 ASN A C 1
ATOM 1483 O O . ASN A 1 176 ? 3.228 11.353 -19.982 1.00 89.12 176 ASN A O 1
ATOM 1487 N N . ARG A 1 177 ? 2.940 11.915 -22.143 1.00 91.88 177 ARG A N 1
ATOM 1488 C CA . ARG A 1 177 ? 3.496 10.660 -22.645 1.00 91.88 177 ARG A CA 1
ATOM 1489 C C . ARG A 1 177 ? 4.985 10.617 -22.310 1.00 91.88 177 ARG A C 1
ATOM 1491 O O . ARG A 1 177 ? 5.692 11.602 -22.516 1.00 91.88 177 ARG A O 1
ATOM 1498 N N . TYR A 1 178 ? 5.431 9.496 -21.769 1.00 92.69 178 TYR A N 1
ATOM 1499 C CA . TYR A 1 178 ? 6.800 9.307 -21.328 1.00 92.69 178 TYR A CA 1
ATOM 1500 C C . TYR A 1 178 ? 7.261 7.894 -21.650 1.00 92.69 178 TYR A C 1
ATOM 1502 O O . TYR A 1 178 ? 6.501 6.937 -21.495 1.00 92.69 178 TYR A O 1
ATOM 1510 N N . GLU A 1 179 ? 8.500 7.791 -22.106 1.00 92.81 179 GLU A N 1
ATOM 1511 C CA . GLU A 1 179 ? 9.129 6.551 -22.542 1.00 92.81 179 GLU A CA 1
ATOM 1512 C C . GLU A 1 179 ? 10.524 6.514 -21.920 1.00 92.81 179 GLU A C 1
ATOM 1514 O O . GLU A 1 179 ? 11.237 7.520 -21.921 1.00 92.81 179 GLU A O 1
ATOM 1519 N N . TYR A 1 180 ? 10.884 5.384 -21.318 1.00 92.50 180 TYR A N 1
ATOM 1520 C CA . TYR A 1 180 ? 12.199 5.191 -20.719 1.00 92.50 180 TYR A CA 1
ATOM 1521 C C . TYR A 1 180 ? 12.644 3.741 -20.817 1.00 92.50 180 TYR A C 1
ATOM 1523 O O . TYR A 1 180 ? 11.829 2.830 -20.925 1.00 92.50 180 TYR A O 1
ATOM 1531 N N . THR A 1 181 ? 13.954 3.525 -20.752 1.00 94.62 181 THR A N 1
ATOM 1532 C CA . THR A 1 181 ? 14.542 2.185 -20.729 1.00 94.62 181 THR A CA 1
ATOM 1533 C C . THR A 1 181 ? 15.073 1.878 -19.337 1.00 94.62 181 THR A C 1
ATOM 1535 O O . THR A 1 181 ? 15.761 2.699 -18.735 1.00 94.62 181 THR A O 1
ATOM 1538 N N . THR A 1 182 ? 14.786 0.682 -18.833 1.00 95.25 182 THR A N 1
ATOM 1539 C CA . THR A 1 182 ? 15.318 0.177 -17.561 1.00 95.25 182 THR A CA 1
ATOM 1540 C C . THR A 1 182 ? 15.706 -1.293 -17.679 1.00 95.25 182 THR A C 1
ATOM 1542 O O . THR A 1 182 ? 15.436 -1.951 -18.686 1.00 95.25 182 THR A O 1
ATOM 1545 N N . THR A 1 183 ? 16.381 -1.816 -16.665 1.00 96.19 183 THR A N 1
ATOM 1546 C CA . THR A 1 183 ? 16.678 -3.240 -16.538 1.00 96.19 183 THR A CA 1
ATOM 1547 C C . THR A 1 183 ? 15.495 -3.983 -15.932 1.00 96.19 183 THR A C 1
ATOM 1549 O O . THR A 1 183 ? 14.771 -3.454 -15.084 1.00 96.19 183 THR A O 1
ATOM 1552 N N . TYR A 1 184 ? 15.284 -5.220 -16.387 1.00 95.44 184 TYR A N 1
ATOM 1553 C CA . TYR A 1 184 ? 14.210 -6.073 -15.896 1.00 95.44 184 TYR A CA 1
ATOM 1554 C C . TYR A 1 184 ? 14.681 -7.476 -15.529 1.00 95.44 184 TYR A C 1
ATOM 1556 O O . TYR A 1 184 ? 15.665 -7.995 -16.064 1.00 95.44 184 TYR A O 1
ATOM 1564 N N . LYS A 1 185 ? 13.911 -8.121 -14.650 1.00 95.94 185 LYS A N 1
ATOM 1565 C CA . LYS A 1 185 ? 14.036 -9.540 -14.321 1.00 95.94 185 LYS A CA 1
ATOM 1566 C C . LYS A 1 185 ? 12.673 -10.218 -14.326 1.00 95.94 185 LYS A C 1
ATOM 1568 O O . LYS A 1 185 ? 11.762 -9.809 -13.603 1.00 95.94 185 LYS A O 1
ATOM 1573 N N . LEU A 1 186 ? 12.540 -11.291 -15.101 1.00 93.94 186 LEU A N 1
ATOM 1574 C CA . LEU A 1 186 ? 11.312 -12.073 -15.140 1.00 93.94 186 LEU A CA 1
ATOM 1575 C C . LEU A 1 186 ? 11.115 -12.840 -13.836 1.00 93.94 186 LEU A C 1
ATOM 1577 O O . LEU A 1 186 ? 12.021 -13.491 -13.309 1.00 93.94 186 LEU A O 1
ATOM 1581 N N . LYS A 1 187 ? 9.885 -12.809 -13.332 1.00 91.06 187 LYS A N 1
ATOM 1582 C CA . LYS A 1 187 ? 9.446 -13.648 -12.218 1.00 91.06 187 LYS A CA 1
ATOM 1583 C C . LYS A 1 187 ? 8.073 -14.225 -12.510 1.00 91.06 187 LYS A C 1
ATOM 1585 O O . LYS A 1 187 ? 7.282 -13.675 -13.270 1.00 91.06 187 LYS A O 1
ATOM 1590 N N . THR A 1 188 ? 7.762 -15.328 -11.846 1.00 87.19 188 THR A N 1
ATOM 1591 C CA . THR A 1 188 ? 6.423 -15.920 -11.884 1.00 87.19 188 THR A CA 1
ATOM 1592 C C . THR A 1 188 ? 5.711 -15.747 -10.547 1.00 87.19 188 THR A C 1
ATOM 1594 O O . THR A 1 188 ? 6.315 -15.378 -9.531 1.00 87.19 188 THR A O 1
ATOM 1597 N N . ARG A 1 189 ? 4.401 -16.016 -10.571 1.00 74.56 189 ARG A N 1
ATOM 1598 C CA . ARG A 1 189 ? 3.540 -16.287 -9.410 1.00 74.56 189 ARG A CA 1
ATOM 1599 C C . ARG A 1 189 ? 3.408 -15.121 -8.417 1.00 74.56 189 ARG A C 1
ATOM 1601 O O . ARG A 1 189 ? 4.064 -15.093 -7.378 1.00 74.56 189 ARG A O 1
ATOM 1608 N N . ARG A 1 190 ? 2.464 -14.210 -8.682 1.00 72.44 190 ARG A N 1
ATOM 1609 C CA . ARG A 1 190 ? 1.875 -13.291 -7.690 1.00 72.44 190 ARG A CA 1
ATOM 1610 C C . ARG A 1 190 ? 0.346 -13.324 -7.797 1.00 72.44 190 ARG A C 1
ATOM 1612 O O . ARG A 1 190 ? -0.2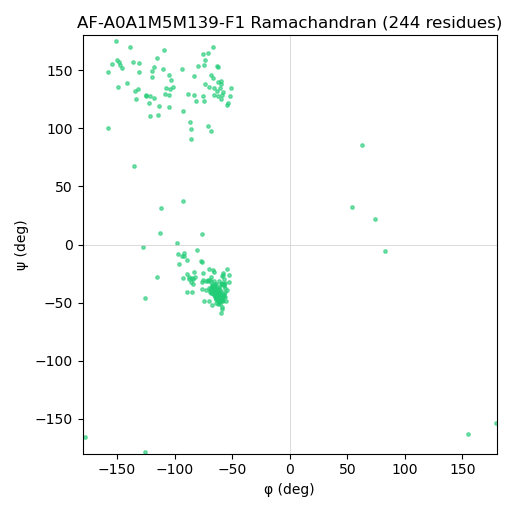05 -13.531 -8.876 1.00 72.44 190 ARG A O 1
ATOM 1619 N N . LYS A 1 191 ? -0.361 -13.126 -6.681 1.00 70.19 191 LYS A N 1
ATOM 1620 C CA . LYS A 1 191 ? -1.829 -13.011 -6.687 1.00 70.19 191 LYS A CA 1
ATOM 1621 C C . LYS A 1 191 ? -2.240 -11.822 -7.573 1.00 70.19 191 LYS A C 1
ATOM 1623 O O . LYS A 1 191 ? -1.727 -10.723 -7.384 1.00 70.19 191 LYS A O 1
ATOM 1628 N N . GLY A 1 192 ? -3.111 -12.061 -8.555 1.00 72.94 192 GLY A N 1
ATOM 1629 C CA . GLY A 1 192 ? -3.544 -11.055 -9.538 1.00 72.94 192 GLY A CA 1
ATOM 1630 C C . GLY A 1 192 ? -2.606 -10.846 -10.736 1.00 72.94 192 GLY A C 1
ATOM 1631 O O . GLY A 1 192 ? -2.972 -10.114 -11.645 1.00 72.94 192 GLY A O 1
ATOM 1632 N N . CYS A 1 193 ? -1.429 -11.489 -10.771 1.00 83.94 193 CYS A N 1
ATOM 1633 C CA . CYS A 1 193 ? -0.459 -11.344 -11.860 1.00 83.94 193 CYS A CA 1
ATOM 1634 C C . CYS A 1 193 ? 0.503 -12.536 -11.932 1.00 83.94 193 CYS A C 1
ATOM 1636 O O . CYS A 1 193 ? 1.450 -12.665 -11.150 1.00 83.94 193 CYS A O 1
ATOM 1638 N N . HIS A 1 194 ? 0.231 -13.455 -12.858 1.00 86.25 194 HIS A N 1
ATOM 1639 C CA . HIS A 1 194 ? 0.975 -14.712 -12.960 1.00 86.25 194 HIS A CA 1
ATOM 1640 C C . HIS A 1 194 ? 2.361 -14.549 -13.589 1.00 86.25 194 HIS A C 1
ATOM 1642 O O . HIS A 1 194 ? 3.309 -15.188 -13.123 1.00 86.25 194 HIS A O 1
ATOM 1648 N N . TYR A 1 195 ? 2.464 -13.688 -14.600 1.00 91.38 195 TYR A N 1
ATOM 1649 C CA . TYR A 1 195 ? 3.676 -13.414 -15.363 1.00 91.38 195 TYR A CA 1
ATOM 1650 C C . TYR A 1 195 ? 4.047 -11.949 -15.181 1.00 91.38 195 TYR A C 1
ATOM 1652 O O . TYR A 1 195 ? 3.206 -11.067 -15.363 1.00 91.38 195 TYR A O 1
ATOM 1660 N N . ARG A 1 196 ? 5.285 -11.691 -14.763 1.00 90.88 196 ARG A N 1
ATOM 1661 C CA . ARG A 1 196 ? 5.715 -10.347 -14.382 1.00 90.88 196 ARG A CA 1
ATOM 1662 C C . ARG A 1 196 ? 7.169 -10.073 -14.728 1.00 90.88 196 ARG A C 1
ATOM 1664 O O . ARG A 1 196 ? 8.001 -10.982 -14.693 1.00 90.88 196 ARG A O 1
ATOM 1671 N N . ALA A 1 197 ? 7.449 -8.799 -14.966 1.00 93.00 197 ALA A N 1
ATOM 1672 C CA . ALA A 1 197 ? 8.791 -8.249 -15.052 1.00 93.00 197 ALA A CA 1
ATOM 1673 C C . ALA A 1 197 ? 9.004 -7.292 -13.870 1.00 93.00 197 ALA A C 1
ATOM 1675 O O . ALA A 1 197 ? 8.264 -6.321 -13.712 1.00 93.00 197 ALA A O 1
ATOM 1676 N N . ASP A 1 198 ? 9.985 -7.597 -13.020 1.00 93.25 198 ASP A N 1
ATOM 1677 C CA . ASP A 1 198 ? 10.455 -6.669 -11.991 1.00 93.25 198 ASP A CA 1
ATOM 1678 C C . ASP A 1 198 ? 11.422 -5.684 -12.651 1.00 93.25 198 ASP A C 1
ATOM 1680 O O . ASP A 1 198 ? 12.392 -6.113 -13.273 1.00 93.25 198 ASP A O 1
ATOM 1684 N N . LEU A 1 199 ? 11.126 -4.395 -12.534 1.00 93.38 199 LEU A N 1
ATOM 1685 C CA . LEU A 1 199 ? 11.864 -3.277 -13.102 1.00 93.38 199 LEU A CA 1
ATOM 1686 C C . LEU A 1 199 ? 12.735 -2.626 -12.029 1.00 93.38 199 LEU A C 1
ATOM 1688 O O . LEU A 1 199 ? 12.257 -2.343 -10.922 1.00 93.38 199 LEU A O 1
ATOM 1692 N N . ASP A 1 200 ? 13.981 -2.325 -12.376 1.00 93.50 200 ASP A N 1
ATOM 1693 C CA . ASP A 1 200 ? 14.852 -1.538 -11.509 1.00 93.50 200 ASP A CA 1
ATOM 1694 C C . ASP A 1 200 ? 14.460 -0.053 -11.529 1.00 93.50 200 ASP A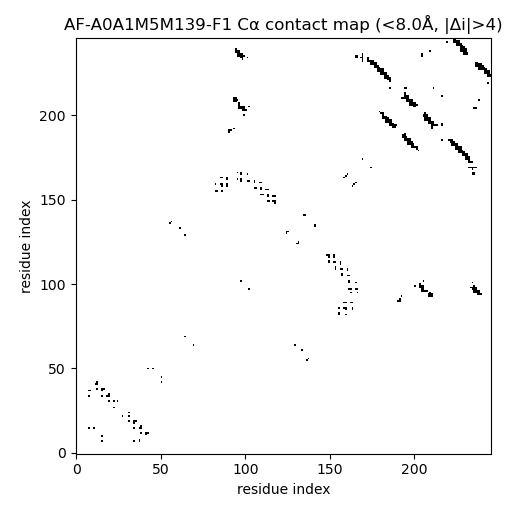 C 1
ATOM 1696 O O . ASP A 1 200 ? 13.864 0.454 -12.488 1.00 93.50 200 ASP A O 1
ATOM 1700 N N . ALA A 1 201 ? 14.791 0.646 -10.440 1.00 91.31 201 ALA A N 1
ATOM 1701 C CA . ALA A 1 201 ? 14.557 2.080 -10.313 1.00 91.31 201 ALA A CA 1
ATOM 1702 C C . ALA A 1 201 ? 15.357 2.845 -11.380 1.00 91.31 201 ALA A C 1
ATOM 1704 O O . ALA A 1 201 ? 16.568 2.663 -11.504 1.00 91.31 201 ALA A O 1
ATOM 1705 N N . ALA A 1 202 ? 14.686 3.715 -12.134 1.00 90.75 202 ALA A N 1
ATOM 1706 C CA . ALA A 1 202 ? 15.289 4.507 -13.203 1.00 90.75 202 ALA A CA 1
ATOM 1707 C C . ALA A 1 202 ? 14.498 5.803 -13.430 1.00 90.75 202 ALA A C 1
ATOM 1709 O O . ALA A 1 202 ? 13.308 5.869 -13.125 1.00 90.75 202 ALA A O 1
ATOM 1710 N N . GLU A 1 203 ? 15.151 6.837 -13.968 1.00 88.69 203 GLU A N 1
ATOM 1711 C CA . GLU A 1 203 ? 14.504 8.083 -14.423 1.00 88.69 203 GLU A CA 1
ATOM 1712 C C . GLU A 1 203 ? 13.617 8.795 -13.376 1.00 88.69 203 GLU A C 1
ATOM 1714 O O . GLU A 1 203 ? 12.612 9.436 -13.700 1.00 88.69 203 GLU A O 1
ATOM 1719 N N . GLY A 1 204 ? 13.970 8.696 -12.090 1.00 90.31 204 GLY A N 1
ATOM 1720 C CA . GLY A 1 204 ? 13.188 9.277 -10.992 1.00 90.31 204 GLY A CA 1
ATOM 1721 C C . GLY A 1 204 ? 11.896 8.513 -10.668 1.00 90.31 204 GLY A C 1
ATOM 1722 O O . GLY A 1 204 ? 10.977 9.089 -10.082 1.00 90.31 204 GLY A O 1
ATOM 1723 N N . LEU A 1 205 ? 11.816 7.236 -11.044 1.00 91.69 205 LEU A N 1
ATOM 1724 C CA . LEU A 1 205 ? 10.768 6.285 -10.671 1.00 91.69 205 LEU A CA 1
ATOM 1725 C C . LEU A 1 205 ? 11.330 5.224 -9.713 1.00 91.69 205 LEU A C 1
ATOM 1727 O O . LEU A 1 205 ? 12.521 4.905 -9.755 1.00 91.69 205 LEU A O 1
ATOM 1731 N N . THR A 1 206 ? 10.482 4.676 -8.843 1.00 91.62 206 THR A N 1
ATOM 1732 C CA . THR A 1 206 ? 10.876 3.582 -7.942 1.00 91.62 206 THR A CA 1
ATOM 1733 C C . THR A 1 206 ? 10.990 2.247 -8.680 1.00 91.62 206 THR A C 1
ATOM 1735 O O . THR A 1 206 ? 10.471 2.072 -9.786 1.00 91.62 206 THR A O 1
ATOM 1738 N N . SER A 1 207 ? 11.657 1.272 -8.054 1.00 90.56 207 SER A N 1
ATOM 1739 C CA . SER A 1 207 ? 11.587 -0.112 -8.520 1.00 90.56 207 SER A CA 1
ATOM 1740 C C . SER A 1 207 ? 10.150 -0.620 -8.423 1.00 90.56 207 SER A C 1
ATOM 1742 O O . SER A 1 207 ? 9.414 -0.315 -7.479 1.00 90.56 207 SER A O 1
ATOM 1744 N N . SER A 1 208 ? 9.724 -1.378 -9.426 1.00 89.12 208 SER A N 1
ATOM 1745 C CA . SER A 1 208 ? 8.327 -1.795 -9.544 1.00 89.12 208 SER A CA 1
ATOM 1746 C C . SER A 1 208 ? 8.190 -3.128 -10.259 1.00 89.12 208 SER A C 1
ATOM 1748 O O . SER A 1 208 ? 9.162 -3.713 -10.723 1.00 89.12 208 SER A O 1
ATOM 1750 N N . THR A 1 209 ? 6.967 -3.637 -10.322 1.00 89.38 209 THR A N 1
ATOM 1751 C CA . THR A 1 209 ? 6.646 -4.862 -11.046 1.00 89.38 209 THR A CA 1
ATOM 1752 C C . THR A 1 209 ? 5.534 -4.544 -12.027 1.00 89.38 209 THR A C 1
ATOM 1754 O O . THR A 1 209 ? 4.488 -4.057 -11.601 1.00 89.38 209 THR A O 1
ATOM 1757 N N . ILE A 1 210 ? 5.729 -4.881 -13.300 1.00 90.62 210 ILE A N 1
ATOM 1758 C CA . ILE A 1 210 ? 4.674 -4.820 -14.314 1.00 90.62 210 ILE A CA 1
ATOM 1759 C C . ILE A 1 210 ? 4.175 -6.223 -14.650 1.00 90.62 210 ILE A C 1
ATOM 1761 O O . ILE A 1 210 ? 4.935 -7.198 -14.645 1.00 90.62 210 ILE A O 1
ATOM 1765 N N . CYS A 1 211 ? 2.884 -6.326 -14.953 1.00 90.00 211 CYS A N 1
ATOM 1766 C CA . CYS A 1 211 ? 2.291 -7.558 -15.455 1.00 90.00 211 CYS A CA 1
ATOM 1767 C C . CYS A 1 211 ? 2.499 -7.682 -16.952 1.00 90.00 211 CYS A C 1
ATOM 1769 O O . CYS A 1 211 ? 2.144 -6.777 -17.706 1.00 90.00 211 CYS A O 1
ATOM 1771 N N . ILE A 1 212 ? 3.028 -8.829 -17.367 1.00 90.88 212 ILE A N 1
ATOM 1772 C CA . ILE A 1 212 ? 3.257 -9.129 -18.776 1.00 90.88 212 ILE A CA 1
ATOM 1773 C C . ILE A 1 212 ? 2.394 -10.302 -19.223 1.00 90.88 212 ILE A C 1
ATOM 1775 O O . ILE A 1 212 ? 1.885 -11.071 -18.400 1.00 90.88 212 ILE A O 1
ATOM 1779 N N . THR A 1 213 ? 2.180 -10.438 -20.529 1.00 91.00 213 THR A N 1
ATOM 1780 C CA . THR A 1 213 ? 1.417 -11.579 -21.038 1.00 91.00 213 THR A CA 1
ATOM 1781 C C . THR A 1 213 ? 2.253 -12.855 -20.955 1.00 91.00 213 THR A C 1
ATOM 1783 O O . THR A 1 213 ? 3.483 -12.814 -20.916 1.00 91.00 213 THR A O 1
ATOM 1786 N N . LYS A 1 214 ? 1.595 -14.022 -20.954 1.00 91.94 214 LYS A N 1
ATOM 1787 C CA . LYS A 1 214 ? 2.301 -15.310 -21.029 1.00 91.94 214 LYS A CA 1
ATOM 1788 C C . LYS A 1 214 ? 3.194 -15.386 -22.271 1.00 91.94 214 LYS A C 1
ATOM 1790 O O . LYS A 1 214 ? 4.310 -15.877 -22.189 1.00 91.94 214 LYS A O 1
ATOM 1795 N N . ARG A 1 215 ? 2.691 -14.887 -23.404 1.00 92.81 215 ARG A N 1
ATOM 1796 C CA . ARG A 1 215 ? 3.422 -14.876 -24.671 1.00 92.81 215 ARG A CA 1
ATOM 1797 C C . ARG A 1 215 ? 4.731 -14.104 -24.534 1.00 92.81 215 ARG A C 1
ATOM 1799 O O . ARG A 1 215 ? 5.759 -14.628 -24.935 1.00 92.81 215 ARG A O 1
ATOM 1806 N N . ASP A 1 216 ? 4.676 -12.914 -23.940 1.00 92.50 216 ASP A N 1
ATOM 1807 C CA . ASP A 1 216 ? 5.861 -12.073 -23.757 1.00 92.50 216 ASP A CA 1
ATOM 1808 C C . ASP A 1 216 ? 6.828 -12.709 -22.756 1.00 92.50 216 ASP A C 1
ATOM 1810 O O . ASP A 1 216 ? 8.023 -12.777 -23.018 1.00 92.50 216 ASP A O 1
ATOM 1814 N N . TYR A 1 217 ? 6.310 -13.277 -21.661 1.00 93.25 217 TYR A N 1
ATOM 1815 C CA . TYR A 1 217 ? 7.114 -14.016 -20.685 1.00 93.25 217 TYR A CA 1
ATOM 1816 C C . TYR A 1 217 ? 7.882 -15.187 -21.310 1.00 93.25 217 TYR A C 1
ATOM 1818 O O . TYR A 1 217 ? 9.045 -15.395 -20.981 1.00 93.25 217 TYR A O 1
ATOM 1826 N N . ASP A 1 218 ? 7.233 -15.949 -22.193 1.00 93.56 218 ASP A N 1
ATOM 1827 C CA . ASP A 1 218 ? 7.840 -17.106 -22.853 1.00 93.56 218 ASP A CA 1
ATOM 1828 C C . ASP A 1 218 ? 8.833 -16.684 -23.961 1.00 93.56 218 ASP A C 1
ATOM 1830 O O . ASP A 1 218 ? 9.729 -17.457 -24.297 1.00 93.56 218 ASP A O 1
ATOM 1834 N N . SER A 1 219 ? 8.686 -15.482 -24.539 1.00 92.88 219 SER A N 1
ATOM 1835 C CA . SER A 1 219 ? 9.562 -14.981 -25.612 1.00 92.88 219 SER A CA 1
ATOM 1836 C C . SER A 1 219 ? 10.753 -14.146 -25.140 1.00 92.88 219 SER A C 1
ATOM 1838 O O . SER A 1 219 ? 11.762 -14.102 -25.838 1.00 92.88 219 SER A O 1
ATOM 1840 N N . MET A 1 220 ? 10.621 -13.457 -24.005 1.00 92.94 220 MET A N 1
ATOM 1841 C CA . MET A 1 220 ? 11.629 -12.533 -23.484 1.00 92.94 220 MET A CA 1
ATOM 1842 C C . MET A 1 220 ? 12.761 -13.275 -22.767 1.00 92.94 220 MET A C 1
ATOM 1844 O O . MET A 1 220 ? 12.567 -14.359 -22.208 1.00 92.94 220 MET A O 1
ATOM 1848 N N . ALA A 1 221 ? 13.953 -12.677 -22.732 1.00 93.75 221 ALA A N 1
ATOM 1849 C CA . ALA A 1 221 ? 15.047 -13.220 -21.934 1.00 93.75 221 ALA A CA 1
ATOM 1850 C C . ALA A 1 221 ? 14.707 -13.202 -20.421 1.00 93.75 221 ALA A C 1
ATOM 1852 O O . ALA A 1 221 ? 13.954 -12.350 -19.949 1.00 93.75 221 ALA A O 1
ATOM 1853 N N . PRO A 1 222 ? 15.288 -14.091 -19.587 1.00 93.31 222 PRO A N 1
ATOM 1854 C CA . PRO A 1 222 ? 15.039 -14.085 -18.137 1.00 93.31 222 PRO A CA 1
ATOM 1855 C C . PRO A 1 222 ? 15.386 -12.758 -17.435 1.00 93.31 222 PRO A C 1
ATOM 1857 O O . PRO A 1 222 ? 14.856 -12.457 -16.361 1.00 93.31 222 PRO A O 1
ATOM 1860 N N . SER A 1 223 ? 16.293 -11.981 -18.023 1.00 95.44 223 SER A N 1
ATOM 1861 C CA . SER A 1 223 ? 16.666 -10.632 -17.606 1.00 95.44 223 SER A CA 1
ATOM 1862 C C . SER A 1 223 ? 17.278 -9.883 -18.782 1.00 95.44 223 SER A C 1
ATOM 1864 O O . SER A 1 223 ? 17.983 -10.495 -19.584 1.00 95.44 223 SER A O 1
ATOM 1866 N N . GLY A 1 224 ? 17.092 -8.569 -18.837 1.00 95.00 224 GLY A N 1
ATOM 1867 C CA . GLY A 1 224 ? 17.622 -7.741 -19.917 1.00 95.00 224 GLY A CA 1
ATOM 1868 C C . GLY A 1 224 ? 17.250 -6.275 -19.747 1.00 95.00 224 GLY A C 1
ATOM 1869 O O . GLY A 1 224 ? 17.014 -5.814 -18.627 1.00 95.00 224 GLY A O 1
ATOM 1870 N N . LYS A 1 225 ? 17.182 -5.545 -20.861 1.00 95.69 225 LYS A N 1
ATOM 1871 C CA . LYS A 1 225 ? 16.653 -4.180 -20.907 1.00 95.69 225 LYS A CA 1
ATOM 1872 C C . LYS A 1 225 ? 15.246 -4.178 -21.486 1.00 95.69 225 LYS A C 1
ATOM 1874 O O . LYS A 1 225 ? 14.934 -4.923 -22.410 1.00 95.69 225 LYS A O 1
ATOM 1879 N N . ILE A 1 226 ? 14.396 -3.331 -20.931 1.00 94.69 226 ILE A N 1
ATOM 1880 C CA . ILE A 1 226 ? 13.024 -3.141 -21.376 1.00 94.69 226 ILE A CA 1
ATOM 1881 C C . ILE A 1 226 ? 12.754 -1.649 -21.504 1.00 94.69 226 ILE A C 1
ATOM 1883 O O . ILE A 1 226 ? 13.103 -0.856 -20.629 1.00 94.69 226 ILE A O 1
ATOM 1887 N N . GLU A 1 227 ? 12.142 -1.278 -22.613 1.00 95.12 227 GLU A N 1
ATOM 1888 C CA . GLU A 1 227 ? 11.569 0.035 -22.828 1.00 95.12 227 GLU A CA 1
ATOM 1889 C C . GLU A 1 227 ? 10.128 0.018 -22.324 1.00 95.12 227 GLU A C 1
ATOM 1891 O O . GLU A 1 227 ? 9.346 -0.875 -22.655 1.00 95.12 227 GLU A O 1
ATOM 1896 N N . VAL A 1 228 ? 9.783 0.993 -21.494 1.00 94.56 228 VAL A N 1
ATOM 1897 C CA . VAL A 1 228 ? 8.475 1.135 -20.863 1.00 94.56 228 VAL A CA 1
ATOM 1898 C C . VAL A 1 228 ? 7.899 2.482 -21.270 1.00 94.56 228 VAL A C 1
ATOM 1900 O O . VAL A 1 228 ? 8.536 3.523 -21.104 1.00 94.56 228 VAL A O 1
ATOM 1903 N N . ALA A 1 229 ? 6.674 2.454 -21.787 1.00 93.88 229 ALA A N 1
ATOM 1904 C CA . ALA A 1 229 ? 5.946 3.619 -22.261 1.00 93.88 229 ALA A CA 1
ATOM 1905 C C . ALA A 1 229 ? 4.644 3.798 -21.475 1.00 93.88 229 ALA A C 1
ATOM 1907 O O . ALA A 1 229 ? 3.977 2.830 -21.092 1.00 93.88 229 ALA A O 1
ATOM 1908 N N . GLY A 1 230 ? 4.273 5.052 -21.230 1.00 93.56 230 GLY A N 1
ATOM 1909 C CA . GLY A 1 230 ? 3.110 5.359 -20.414 1.00 93.56 230 GLY A CA 1
ATOM 1910 C C . GLY A 1 230 ? 2.798 6.840 -20.280 1.00 93.56 230 GLY A C 1
ATOM 1911 O O . GLY A 1 230 ? 3.323 7.689 -21.002 1.00 93.56 230 GLY A O 1
ATOM 1912 N N . HIS A 1 231 ? 1.936 7.141 -19.315 1.00 93.69 231 HIS A N 1
ATOM 1913 C CA . HIS A 1 231 ? 1.588 8.500 -18.916 1.00 93.69 231 HIS A CA 1
ATOM 1914 C C . HIS A 1 231 ? 2.283 8.828 -17.600 1.00 93.69 231 HIS A C 1
ATOM 1916 O O . HIS A 1 231 ? 2.053 8.152 -16.598 1.00 93.69 231 HIS A O 1
ATOM 1922 N N . ARG A 1 232 ? 3.162 9.836 -17.601 1.00 94.38 232 ARG A N 1
ATOM 1923 C CA . ARG A 1 232 ? 3.930 10.274 -16.428 1.00 94.38 232 ARG A CA 1
ATOM 1924 C C . ARG A 1 232 ? 3.352 11.559 -15.863 1.00 94.38 232 ARG A C 1
ATOM 1926 O O . ARG A 1 232 ? 3.125 12.514 -16.602 1.00 94.38 232 ARG A O 1
ATOM 1933 N N . SER A 1 233 ? 3.198 11.596 -14.547 1.00 94.25 233 SER A N 1
ATOM 1934 C CA . SER A 1 233 ? 2.936 12.811 -13.777 1.00 94.25 233 SER A CA 1
ATOM 1935 C C . SER A 1 233 ? 3.979 12.964 -12.668 1.00 94.25 233 SER A C 1
ATOM 1937 O O . SER A 1 233 ? 4.875 12.129 -12.525 1.00 94.25 233 SER A O 1
ATOM 1939 N N . MET A 1 234 ? 3.856 14.014 -11.852 1.00 93.25 234 MET A N 1
ATOM 1940 C CA . MET A 1 234 ? 4.710 14.173 -10.671 1.00 93.25 234 MET A CA 1
ATOM 1941 C C . MET A 1 234 ? 4.602 12.990 -9.701 1.00 93.25 234 MET A C 1
ATOM 1943 O O . MET A 1 234 ? 5.553 12.714 -8.989 1.00 93.25 234 MET A O 1
ATOM 1947 N N . TRP A 1 235 ? 3.477 12.273 -9.680 1.00 93.12 235 TRP A N 1
ATOM 1948 C CA . TRP A 1 235 ? 3.232 11.194 -8.722 1.00 93.12 235 TRP A CA 1
ATOM 1949 C C . TRP A 1 235 ? 3.841 9.857 -9.137 1.00 93.12 235 TRP A C 1
ATOM 1951 O O . TRP A 1 235 ? 4.107 9.016 -8.282 1.00 93.12 235 TRP A O 1
ATOM 1961 N N . GLY A 1 236 ? 4.076 9.662 -10.435 1.00 93.56 236 GLY A N 1
ATOM 1962 C CA . GLY A 1 236 ? 4.530 8.390 -10.980 1.00 93.56 236 GLY A CA 1
ATOM 1963 C C . GLY A 1 236 ? 4.162 8.208 -12.448 1.00 93.56 236 GLY A C 1
ATOM 1964 O O . GLY A 1 236 ? 3.815 9.167 -13.144 1.00 93.56 236 GLY A O 1
ATOM 1965 N N . LEU A 1 237 ? 4.225 6.963 -12.907 1.00 93.31 237 LEU A N 1
ATOM 1966 C CA . LEU A 1 237 ? 3.964 6.545 -14.279 1.00 93.31 237 LEU A CA 1
ATOM 1967 C C . LEU A 1 237 ? 2.883 5.460 -14.313 1.00 93.31 237 LEU A C 1
ATOM 1969 O O . LEU A 1 237 ? 3.017 4.429 -13.658 1.00 93.31 237 LEU A O 1
ATOM 1973 N N . THR A 1 238 ? 1.860 5.657 -15.140 1.00 93.00 238 THR A N 1
ATOM 1974 C CA . THR A 1 238 ? 0.942 4.584 -15.541 1.00 93.00 238 THR A CA 1
ATOM 1975 C C . THR A 1 238 ? 1.451 3.954 -16.831 1.00 93.00 238 THR A C 1
ATOM 1977 O O . THR A 1 238 ? 1.498 4.616 -17.868 1.00 93.00 238 THR A O 1
ATOM 1980 N N . VAL A 1 239 ? 1.843 2.684 -16.763 1.00 92.38 239 VAL A N 1
ATOM 1981 C CA . VAL A 1 239 ? 2.389 1.903 -17.876 1.00 92.38 239 VAL A CA 1
ATOM 1982 C C . VAL A 1 239 ? 1.270 1.504 -18.832 1.00 92.38 239 VAL A C 1
ATOM 1984 O O . VAL A 1 239 ? 0.276 0.908 -18.420 1.00 92.38 239 VAL A O 1
ATOM 1987 N N . THR A 1 240 ? 1.450 1.804 -20.116 1.00 92.00 240 THR A N 1
ATOM 1988 C CA . THR A 1 240 ? 0.501 1.450 -21.183 1.00 92.00 240 THR A CA 1
ATOM 1989 C C . THR A 1 240 ? 1.092 0.474 -22.191 1.00 92.00 240 THR A C 1
ATOM 1991 O O . THR A 1 240 ? 0.349 -0.312 -22.777 1.00 92.00 240 THR A O 1
ATOM 1994 N N . ALA A 1 241 ? 2.413 0.482 -22.378 1.00 92.44 241 ALA A N 1
ATOM 1995 C CA . ALA A 1 241 ? 3.107 -0.442 -23.263 1.00 92.44 241 ALA A CA 1
ATOM 1996 C C . ALA A 1 241 ? 4.530 -0.728 -22.769 1.00 92.44 241 ALA A C 1
ATOM 1998 O O . ALA A 1 241 ? 5.116 0.045 -22.010 1.00 92.44 241 ALA A O 1
ATOM 1999 N N . TYR A 1 242 ? 5.085 -1.849 -23.217 1.00 93.81 242 TYR A N 1
ATOM 2000 C CA . TYR A 1 242 ? 6.466 -2.233 -22.958 1.00 93.81 242 TYR A CA 1
ATOM 2001 C C . TYR A 1 242 ? 7.034 -3.015 -24.143 1.00 93.81 242 TYR A C 1
ATOM 2003 O O . TYR A 1 242 ? 6.286 -3.638 -24.902 1.00 93.81 242 TYR A O 1
ATOM 2011 N N . ARG A 1 243 ? 8.357 -2.983 -24.301 1.00 93.31 243 ARG A N 1
ATOM 2012 C CA . ARG A 1 243 ? 9.076 -3.701 -25.355 1.00 93.31 243 ARG A CA 1
ATOM 2013 C C . ARG A 1 243 ? 10.471 -4.100 -24.884 1.00 93.31 243 ARG A C 1
ATOM 2015 O O . ARG A 1 243 ? 11.182 -3.289 -24.304 1.00 93.31 243 ARG A O 1
ATOM 2022 N N . GLU A 1 244 ? 10.879 -5.336 -25.157 1.00 91.62 244 GLU A N 1
ATOM 2023 C CA . GLU A 1 244 ? 12.263 -5.760 -24.929 1.00 91.62 244 GLU A CA 1
ATOM 2024 C C . GLU A 1 244 ? 13.228 -5.016 -25.860 1.00 91.62 244 GLU A C 1
ATOM 2026 O O . GLU A 1 244 ? 12.972 -4.886 -27.063 1.00 91.62 244 GLU A O 1
ATOM 2031 N N . VAL A 1 245 ? 14.338 -4.544 -25.294 1.00 89.19 245 VAL A N 1
ATOM 2032 C CA . VAL A 1 245 ? 15.422 -3.902 -26.039 1.00 89.19 245 VAL A CA 1
ATOM 2033 C C . VAL A 1 245 ? 16.584 -4.895 -26.141 1.00 89.19 245 VAL A C 1
ATOM 2035 O O . VAL A 1 245 ? 16.972 -5.445 -25.106 1.00 89.19 245 VAL A O 1
ATOM 2038 N N . PRO A 1 246 ? 17.118 -5.139 -27.353 1.00 75.31 246 PRO A N 1
ATOM 2039 C CA . PRO A 1 246 ? 18.257 -6.030 -27.557 1.00 75.31 246 PRO A CA 1
ATOM 2040 C C . PRO A 1 246 ? 19.551 -5.531 -26.895 1.00 75.31 246 PRO A C 1
ATOM 2042 O O . PRO A 1 246 ? 19.711 -4.301 -26.701 1.00 75.31 246 PRO A O 1
#